Protein AF-A0A819H411-F1 (afdb_monomer)

pLDDT: mean 70.65, std 17.21, range [29.56, 93.75]

Sequence (201 aa):
HRKHLHHSSQILAEIDSKETPFVLKLNSCEGFGGSTAPKTEHGARRLARILMDTIKKNESHPVIEDVRNRLSEAHRTNKENICVKSIYVGSFNVAYTVKDSTPSTAESLQELEKNLKDKFEQFVAAKVHPLLCLPAFNISFFDKQGNRTFPDSYETHQAGPPGKTQVYISPAVWTRYGLKVLDKYSNGYSWLHPFQNPGNW

Secondary structure (DSSP, 8-state):
-------HHHHHTTS-TTT--EEEEES--TTSTTS---SSHHHHHHHHHHHHHHHHTT---HHHHHHHHHHHHHTTS-GGGEEEEEEETTTEEEEEEETT-----HHHHHHHHHHHHHH-TTEEEEEEPGGGS-----GGGEEEEEEEEPPSS-EEEEESSTT--EEEEEPSS-EEEEE--TTTSTT-GGGG-TTT-GGG-

Nearest PDB structures (foldseek):
  8yt8-assembly1_O  TM=5.305E-01  e=8.767E-02  Mus musculus
  8tcl-assembly1_B  TM=2.657E-01  e=1.178E-01  HIV whole-genome vector AA1305#18
  8tcm-assembly1_B  TM=2.643E-01  e=1.491E-01  HIV whole-genome vector AA1305#18

Mean predicted aligned error: 16.25 Å

Solvent-accessible surface area (backbone atoms only — not comparable to full-atom values): 12062 Å² total; per-residue (Å²): 134,90,76,82,80,82,63,72,65,61,60,49,67,67,55,65,44,73,77,58,43,36,36,42,35,21,72,50,64,66,82,40,51,88,46,86,43,61,92,40,73,68,46,44,48,53,49,29,49,52,53,35,52,33,49,76,68,71,52,89,48,58,47,59,51,46,51,30,49,42,49,13,61,34,69,74,48,60,47,89,37,46,44,75,74,44,43,47,79,96,45,40,32,41,32,28,29,42,69,79,61,68,76,71,49,76,68,54,50,55,52,34,52,52,34,41,46,77,63,31,89,43,55,72,47,78,44,71,45,65,83,80,57,65,84,82,71,59,73,86,45,45,29,78,87,52,40,44,76,49,63,86,51,72,47,81,43,69,46,63,49,93,96,59,57,41,85,42,73,46,71,53,64,43,70,50,79,20,67,56,61,81,89,74,56,100,77,64,78,69,78,75,46,82,76,80,41,83,85,76,102

Foldseek 3Di:
DDDDPPDPQVVLVVPQLVPFWKKWFFQALPPFLPDHGPPDLVSRQVVQVVVQVCLVVVHDDRRVQLVLVLLCQLLVHDSVQWRFNGFHDPTTMTIITGNDDRLADPVRVVSSLVSNVVSGVRTDDIDGPCVSVDPPDDPVQWDPVLKDWAAQDWDWAFADAPPDTDIDIDHGGDIDTHGPCPPVDPPDDQVSPCRPDNVND

Radius of gyration: 23.51 Å; Cα contacts (8 Å, |Δi|>4): 272; chains: 1; bounding box: 52×49×56 Å

Structure (mmCIF, N/CA/C/O backbone):
data_AF-A0A819H411-F1
#
_entry.id   AF-A0A819H411-F1
#
loop_
_atom_site.group_PDB
_atom_site.id
_atom_site.type_symbol
_atom_site.label_atom_id
_atom_site.label_alt_id
_atom_site.label_comp_id
_atom_site.label_asym_id
_atom_site.label_entity_id
_atom_site.label_seq_id
_atom_site.pdbx_PDB_ins_code
_atom_site.Cartn_x
_atom_site.Cartn_y
_atom_site.Cartn_z
_atom_site.occupancy
_atom_site.B_iso_or_equiv
_atom_site.auth_seq_id
_atom_site.auth_comp_id
_atom_site.auth_asym_id
_atom_site.auth_atom_id
_atom_site.pdbx_PDB_model_num
ATOM 1 N N . HIS A 1 1 ? 19.642 -31.506 -13.029 1.00 31.50 1 HIS A N 1
ATOM 2 C CA . HIS A 1 1 ? 20.591 -30.494 -12.519 1.00 31.50 1 HIS A CA 1
ATOM 3 C C . HIS A 1 1 ? 19.847 -29.262 -12.017 1.00 31.50 1 HIS A C 1
ATOM 5 O O . HIS A 1 1 ? 19.211 -28.578 -12.810 1.00 31.50 1 HIS A O 1
ATOM 11 N N . ARG A 1 2 ? 19.900 -29.013 -10.699 1.00 29.56 2 ARG A N 1
ATOM 12 C CA . ARG A 1 2 ? 19.428 -27.784 -10.037 1.00 29.56 2 ARG A CA 1
ATOM 13 C C . ARG A 1 2 ? 20.255 -26.602 -10.554 1.00 29.56 2 ARG A C 1
ATOM 15 O O . ARG A 1 2 ? 21.465 -26.595 -10.360 1.00 29.56 2 ARG A O 1
ATOM 22 N N . LYS A 1 3 ? 19.624 -25.630 -11.216 1.00 29.80 3 LYS A N 1
ATOM 23 C CA . LYS A 1 3 ? 20.266 -24.352 -11.546 1.00 29.80 3 LYS A CA 1
ATOM 24 C C . LYS A 1 3 ? 19.965 -23.361 -10.426 1.00 29.80 3 LYS A C 1
ATOM 26 O O . LYS A 1 3 ? 18.806 -23.044 -10.178 1.00 29.80 3 LYS A O 1
ATOM 31 N N . HIS A 1 4 ? 21.025 -22.940 -9.744 1.00 30.09 4 HIS A N 1
ATOM 32 C CA . HIS A 1 4 ? 21.030 -21.850 -8.777 1.00 30.09 4 HIS A CA 1
ATOM 33 C C . HIS A 1 4 ? 20.476 -20.571 -9.422 1.00 30.09 4 HIS A C 1
ATOM 35 O O . HIS A 1 4 ? 21.065 -20.037 -10.361 1.00 30.09 4 HIS A O 1
ATOM 41 N N . LEU A 1 5 ? 19.345 -20.084 -8.906 1.00 30.70 5 LEU A N 1
ATOM 42 C CA . LEU A 1 5 ? 18.909 -18.699 -9.070 1.00 30.70 5 LEU A CA 1
ATOM 43 C C . LEU A 1 5 ? 19.873 -17.828 -8.260 1.00 30.70 5 LEU A C 1
ATOM 45 O O . LEU A 1 5 ? 19.828 -17.829 -7.031 1.00 30.70 5 LEU A O 1
ATOM 49 N N . HIS A 1 6 ? 20.782 -17.127 -8.934 1.00 33.75 6 HIS A N 1
ATOM 50 C CA . HIS A 1 6 ? 21.600 -16.113 -8.278 1.00 33.75 6 HIS A CA 1
ATOM 51 C C . HIS A 1 6 ? 20.716 -14.919 -7.879 1.00 33.75 6 HIS A C 1
ATOM 53 O O . HIS A 1 6 ? 20.201 -14.194 -8.724 1.00 33.75 6 HIS A O 1
ATOM 59 N N . HIS A 1 7 ? 20.516 -14.805 -6.563 1.00 37.50 7 HIS A N 1
ATOM 60 C CA . HIS A 1 7 ? 20.283 -13.611 -5.745 1.00 37.50 7 HIS A CA 1
ATOM 61 C C . HIS A 1 7 ? 19.445 -12.456 -6.324 1.00 37.50 7 HIS A C 1
ATOM 63 O O . HIS A 1 7 ? 19.887 -11.316 -6.407 1.00 37.50 7 HIS A O 1
ATOM 69 N N . SER A 1 8 ? 18.152 -12.705 -6.536 1.00 33.47 8 SER A N 1
ATOM 70 C CA . SER A 1 8 ? 17.126 -11.642 -6.525 1.00 33.47 8 SER A CA 1
ATOM 71 C C . SER A 1 8 ? 16.956 -11.009 -5.132 1.00 33.47 8 SER A C 1
ATOM 73 O O . SER A 1 8 ? 16.413 -9.918 -5.004 1.00 33.47 8 SER A O 1
ATOM 75 N N . SER A 1 9 ? 17.425 -11.685 -4.077 1.00 34.91 9 SER A N 1
ATOM 76 C CA . SER A 1 9 ? 17.328 -11.215 -2.691 1.00 34.91 9 SER A CA 1
ATOM 77 C C . SER A 1 9 ? 18.317 -10.107 -2.325 1.00 34.91 9 SER A C 1
ATOM 79 O O . SER A 1 9 ? 18.047 -9.381 -1.377 1.00 34.91 9 SER A O 1
ATOM 81 N N . GLN A 1 10 ? 19.422 -9.939 -3.063 1.00 35.81 10 GLN A N 1
ATOM 82 C CA . GLN A 1 10 ? 20.364 -8.835 -2.824 1.00 35.81 10 GLN A CA 1
ATOM 83 C C . GLN A 1 10 ? 19.797 -7.493 -3.307 1.00 35.81 10 GLN A C 1
ATOM 85 O O . GLN A 1 10 ? 19.876 -6.512 -2.584 1.00 35.81 10 GLN A O 1
ATOM 90 N N . ILE A 1 11 ? 19.118 -7.471 -4.457 1.00 34.72 11 ILE A N 1
ATOM 91 C CA . ILE A 1 11 ? 18.486 -6.249 -4.991 1.00 34.72 11 ILE A CA 1
ATOM 92 C C . ILE A 1 11 ? 17.250 -5.862 -4.160 1.00 34.72 11 ILE A C 1
ATOM 94 O O . ILE A 1 11 ? 16.978 -4.688 -3.933 1.00 34.72 11 ILE A O 1
ATOM 98 N N . LEU A 1 12 ? 16.527 -6.852 -3.627 1.00 37.31 12 LEU A N 1
ATOM 99 C CA . LEU A 1 12 ? 15.433 -6.619 -2.680 1.00 37.31 12 LEU A CA 1
ATOM 100 C C . LEU A 1 12 ? 15.901 -6.016 -1.342 1.00 37.31 12 LEU A C 1
ATOM 102 O O . LEU A 1 12 ? 15.092 -5.404 -0.653 1.00 37.31 12 LEU A O 1
ATOM 106 N N . ALA A 1 13 ? 17.177 -6.181 -0.978 1.00 40.72 13 ALA A N 1
ATOM 107 C CA . ALA A 1 13 ? 17.773 -5.542 0.195 1.00 40.72 13 ALA A CA 1
ATOM 108 C C . ALA A 1 13 ? 18.218 -4.088 -0.071 1.00 40.72 13 ALA A C 1
ATOM 110 O O . ALA A 1 13 ? 18.470 -3.356 0.882 1.00 40.72 13 ALA A O 1
ATOM 111 N N . GLU A 1 14 ? 18.309 -3.668 -1.340 1.00 35.56 14 GLU A N 1
ATOM 112 C CA . GLU A 1 14 ? 18.728 -2.316 -1.747 1.00 35.56 14 GLU A CA 1
ATOM 113 C C . GLU A 1 14 ? 17.555 -1.351 -1.961 1.00 35.56 14 GLU A C 1
ATOM 115 O O . GLU A 1 14 ? 17.748 -0.135 -1.945 1.00 35.56 14 GLU A O 1
ATOM 120 N N . ILE A 1 15 ? 16.330 -1.858 -2.133 1.00 42.44 15 ILE A N 1
ATOM 121 C CA . ILE A 1 15 ? 15.145 -1.000 -2.106 1.00 42.44 15 ILE A CA 1
ATOM 122 C C . ILE A 1 15 ? 14.886 -0.647 -0.647 1.00 42.44 15 ILE A C 1
ATOM 124 O O . ILE A 1 15 ? 14.390 -1.475 0.116 1.00 42.44 15 ILE A O 1
ATOM 128 N N . ASP A 1 16 ? 15.216 0.583 -0.262 1.00 44.38 16 ASP A N 1
ATOM 129 C CA . ASP A 1 16 ? 14.916 1.081 1.074 1.00 44.38 16 ASP A CA 1
ATOM 130 C C . ASP A 1 16 ? 13.388 1.095 1.260 1.00 44.38 16 ASP A C 1
ATOM 132 O O . ASP A 1 16 ? 12.665 1.986 0.794 1.00 44.38 16 ASP A O 1
ATOM 136 N N . SER A 1 17 ? 12.862 0.061 1.924 1.00 50.81 17 SER A N 1
ATOM 137 C CA . SER A 1 17 ? 11.433 -0.097 2.225 1.00 50.81 17 SER A CA 1
ATOM 138 C C . SER A 1 17 ? 10.877 1.086 3.029 1.00 50.81 17 SER A C 1
ATOM 140 O O . SER A 1 17 ? 9.660 1.275 3.117 1.00 50.81 17 SER A O 1
ATOM 142 N N . LYS A 1 18 ? 11.767 1.923 3.580 1.00 49.62 18 LYS A N 1
ATOM 143 C CA . LYS A 1 18 ? 11.457 3.153 4.308 1.00 49.62 18 LYS A CA 1
ATOM 144 C C . LYS A 1 18 ? 10.727 4.198 3.467 1.00 49.62 18 LYS A C 1
ATOM 146 O O . LYS A 1 18 ? 9.972 4.983 4.0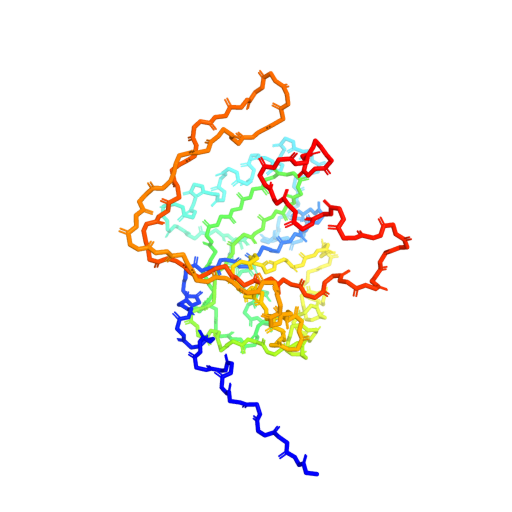52 1.00 49.62 18 LYS A O 1
ATOM 151 N N . GLU A 1 19 ? 10.894 4.200 2.143 1.00 53.62 19 GLU A N 1
ATOM 152 C CA . GLU A 1 19 ? 10.332 5.246 1.275 1.00 53.62 19 GLU A CA 1
ATOM 153 C C . GLU A 1 19 ? 9.146 4.808 0.414 1.00 53.62 19 GLU A C 1
ATOM 155 O O . GLU A 1 19 ? 8.408 5.665 -0.074 1.00 53.62 19 GLU A O 1
ATOM 160 N N . THR A 1 20 ? 8.896 3.505 0.254 1.00 61.47 20 THR A N 1
ATOM 161 C CA . THR A 1 20 ? 7.890 3.048 -0.715 1.00 61.47 20 THR A CA 1
ATOM 162 C C . THR A 1 20 ? 6.590 2.590 -0.035 1.00 61.47 20 THR A C 1
ATOM 164 O O . THR A 1 20 ? 6.592 1.574 0.661 1.00 61.47 20 THR A O 1
ATOM 167 N N . PRO A 1 21 ? 5.460 3.309 -0.200 1.00 73.06 21 PRO A N 1
ATOM 168 C CA . PRO A 1 21 ? 4.267 3.071 0.607 1.00 73.06 21 PRO A CA 1
ATOM 169 C C . PRO A 1 21 ? 3.397 1.913 0.094 1.00 73.06 21 PRO A C 1
ATOM 171 O O . PRO A 1 21 ? 3.119 1.789 -1.100 1.00 73.06 21 PRO A O 1
ATOM 174 N N . PHE A 1 22 ? 2.872 1.121 1.027 1.00 82.38 22 PHE A N 1
ATOM 175 C CA . PHE A 1 22 ? 1.660 0.333 0.823 1.00 82.38 22 PHE A CA 1
ATOM 176 C C . PHE A 1 22 ? 0.453 1.270 0.768 1.00 82.38 22 PHE A C 1
ATOM 178 O O . PHE A 1 22 ? 0.418 2.293 1.453 1.00 82.38 22 PHE A O 1
ATOM 185 N N . VAL A 1 23 ? -0.566 0.898 -0.002 1.00 85.44 23 VAL A N 1
ATOM 186 C CA . VAL A 1 23 ? -1.856 1.591 -0.041 1.00 85.44 23 VAL A CA 1
ATOM 187 C C . VAL A 1 23 ? -2.955 0.611 0.346 1.00 85.44 23 VAL A C 1
ATOM 189 O O . VAL A 1 23 ? -3.314 -0.274 -0.430 1.00 85.44 23 VAL A O 1
ATOM 192 N N . LEU A 1 24 ? -3.507 0.784 1.545 1.00 87.38 24 LEU A N 1
ATOM 193 C CA . LEU A 1 24 ? -4.712 0.090 1.986 1.00 87.38 24 LEU A CA 1
ATOM 194 C C . LEU A 1 24 ? -5.938 0.864 1.496 1.00 87.38 24 LEU A C 1
ATOM 196 O O . LEU A 1 24 ? -6.127 2.028 1.847 1.00 87.38 24 LEU A O 1
ATOM 200 N N . LYS A 1 25 ? -6.771 0.207 0.692 1.00 88.25 25 LYS A N 1
ATOM 201 C CA . LYS A 1 25 ? -8.043 0.721 0.189 1.00 88.25 25 LYS A CA 1
ATOM 202 C C . LYS A 1 25 ? -9.188 0.125 0.998 1.00 88.25 25 LYS A C 1
ATOM 204 O O . LYS A 1 25 ? -9.340 -1.097 1.033 1.00 88.25 25 LYS A O 1
ATOM 209 N N . LEU A 1 26 ? -10.014 0.993 1.574 1.00 85.38 26 LEU A N 1
ATOM 210 C CA . LEU A 1 26 ? -11.216 0.641 2.324 1.00 85.38 26 LEU A CA 1
ATOM 211 C C . LEU A 1 26 ? -12.469 1.246 1.672 1.00 85.38 26 LEU A C 1
ATOM 213 O O . 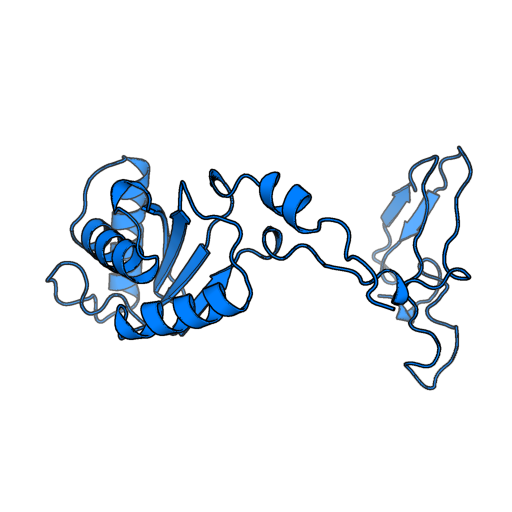LEU A 1 26 ? -12.404 2.312 1.051 1.00 85.38 26 LEU A O 1
ATOM 217 N N . ASN A 1 27 ? -13.613 0.579 1.823 1.00 84.00 27 ASN A N 1
ATOM 218 C CA . ASN A 1 27 ? -14.912 1.056 1.336 1.00 84.00 27 ASN A CA 1
ATOM 219 C C . ASN A 1 27 ? -15.346 2.336 2.058 1.00 84.00 27 ASN A C 1
ATOM 221 O O . ASN A 1 27 ? -15.817 3.282 1.429 1.00 84.00 27 ASN A O 1
ATOM 225 N N . SER A 1 28 ? -15.131 2.391 3.371 1.00 81.38 28 SER A N 1
ATOM 226 C CA . SER A 1 28 ? -15.457 3.535 4.214 1.00 81.38 28 SER A CA 1
ATOM 227 C C . SER A 1 28 ? -14.460 3.654 5.374 1.00 81.38 28 SER A C 1
ATOM 229 O O . SER A 1 28 ? -13.536 2.851 5.512 1.00 81.38 28 SER A O 1
ATOM 231 N N . CYS A 1 29 ? -14.642 4.680 6.205 1.00 77.06 29 CYS A N 1
ATOM 232 C CA . CYS A 1 29 ? -13.949 4.818 7.488 1.00 77.06 29 CYS A CA 1
ATOM 233 C C . CYS A 1 29 ? -14.824 4.380 8.676 1.00 77.06 29 CYS A C 1
ATOM 235 O O . CYS A 1 29 ? -14.608 4.825 9.804 1.00 77.06 29 CYS A O 1
ATOM 237 N N . GLU A 1 30 ? -15.831 3.539 8.433 1.00 78.31 30 GLU A N 1
ATOM 238 C CA . GLU A 1 30 ? -16.668 2.993 9.499 1.00 78.31 30 GLU A CA 1
ATOM 239 C C . GLU A 1 30 ? -15.885 2.085 10.442 1.00 78.31 30 GLU A C 1
ATOM 241 O O . GLU A 1 30 ? -15.005 1.334 10.028 1.00 78.31 30 GLU A O 1
ATOM 246 N N . GLY A 1 31 ? -16.192 2.205 11.737 1.00 73.56 31 GLY A N 1
ATOM 247 C CA . GLY A 1 31 ? -15.562 1.415 12.790 1.00 73.56 31 GLY A CA 1
ATOM 248 C C . GLY A 1 31 ? -14.216 1.943 13.291 1.00 73.56 31 GLY A C 1
ATOM 249 O O . GLY A 1 31 ? -13.628 1.287 14.147 1.00 73.56 31 GLY A O 1
ATOM 250 N N . PHE A 1 32 ? -13.728 3.099 12.817 1.00 76.44 32 PHE A N 1
ATOM 251 C CA . PHE A 1 32 ? -12.473 3.682 13.306 1.00 76.44 32 PHE A CA 1
ATOM 252 C C . PHE A 1 32 ? -12.645 4.682 14.454 1.00 76.44 32 PHE A C 1
ATOM 254 O O . PHE A 1 32 ? -13.501 5.572 14.420 1.00 76.44 32 PHE A O 1
ATOM 261 N N . GLY A 1 33 ? -11.750 4.592 15.444 1.00 64.75 33 GLY A N 1
ATOM 262 C CA . GLY A 1 33 ? -11.585 5.617 16.484 1.00 64.75 33 GLY A CA 1
ATOM 263 C C . GLY A 1 33 ? -12.802 5.809 17.401 1.00 64.75 33 GLY A C 1
ATOM 264 O O . GLY A 1 33 ? -12.960 6.885 17.971 1.00 64.75 33 GLY A O 1
ATOM 265 N N . GLY A 1 34 ? -13.679 4.803 17.507 1.00 63.81 34 GLY A N 1
ATOM 266 C CA . GLY A 1 34 ? -14.862 4.810 18.381 1.00 63.81 34 GLY A CA 1
ATOM 267 C C . GLY A 1 34 ? -15.986 5.770 17.968 1.00 63.81 34 GLY A C 1
ATOM 268 O O . GLY A 1 34 ? -16.940 5.947 18.720 1.00 63.81 34 GLY A O 1
ATOM 269 N N . SER A 1 35 ? -15.894 6.399 16.793 1.00 57.88 35 SER A N 1
ATOM 270 C CA . SER A 1 35 ? -16.869 7.393 16.327 1.00 57.88 35 SER A CA 1
ATOM 271 C C . SER A 1 35 ? -17.827 6.819 15.283 1.00 57.88 35 SER A C 1
ATOM 273 O O . SER A 1 35 ? -17.452 5.959 14.483 1.00 57.88 35 SER A O 1
ATOM 275 N N . THR A 1 36 ? -19.069 7.317 15.248 1.00 59.62 36 THR A N 1
ATOM 276 C CA . THR A 1 36 ? -19.970 7.067 14.116 1.00 59.62 36 THR A CA 1
ATOM 277 C C . THR A 1 36 ? -19.360 7.707 12.880 1.00 59.62 36 THR A C 1
ATOM 279 O O . THR A 1 36 ? -19.261 8.934 12.794 1.00 59.62 36 THR A O 1
ATOM 282 N N . ALA A 1 37 ? -18.931 6.878 11.941 1.00 62.75 37 ALA A N 1
ATOM 283 C CA . ALA A 1 37 ? -18.286 7.345 10.730 1.00 62.75 37 ALA A CA 1
ATOM 284 C C . ALA A 1 37 ? -19.168 8.328 9.951 1.00 62.75 37 ALA A C 1
ATOM 286 O O . ALA A 1 37 ? -20.404 8.262 10.010 1.00 62.75 37 ALA A O 1
ATOM 287 N N . PRO A 1 38 ? -18.549 9.237 9.185 1.00 64.38 38 PRO A N 1
ATOM 288 C CA . PRO A 1 38 ? -19.289 10.120 8.309 1.00 64.38 38 PRO A CA 1
ATOM 289 C C . PRO A 1 38 ? -20.085 9.309 7.278 1.00 64.38 38 PRO A C 1
ATOM 291 O O . PRO A 1 38 ? -19.518 8.712 6.369 1.00 64.38 38 PRO A O 1
ATOM 294 N N . LYS A 1 39 ? -21.417 9.359 7.389 1.00 67.44 39 LYS A N 1
ATOM 295 C CA . LYS A 1 39 ? -22.368 8.706 6.468 1.00 67.44 39 LYS A CA 1
ATOM 296 C C . LYS A 1 39 ? -22.452 9.374 5.088 1.00 67.44 39 LYS A C 1
ATOM 298 O O . LYS A 1 39 ? -23.203 8.927 4.229 1.00 67.44 39 LYS A O 1
ATOM 303 N N . THR A 1 40 ? -21.737 10.481 4.884 1.00 74.75 40 THR A N 1
ATOM 304 C CA . THR A 1 40 ? -21.757 11.263 3.644 1.00 74.75 40 THR A CA 1
ATOM 305 C C . THR A 1 40 ? -20.353 11.434 3.087 1.00 74.75 40 THR A C 1
ATOM 307 O O . THR A 1 40 ? -19.378 11.580 3.830 1.00 74.75 40 THR A O 1
ATOM 310 N N . GLU A 1 41 ? -20.249 11.499 1.760 1.00 74.94 41 GLU A N 1
ATOM 311 C CA . GLU A 1 41 ? -18.977 11.718 1.070 1.00 74.94 41 GLU A CA 1
ATOM 312 C C . GLU A 1 41 ? -18.301 13.027 1.514 1.00 74.94 41 GLU A C 1
ATOM 314 O O . GLU A 1 41 ? -17.090 13.076 1.735 1.00 74.94 41 GLU A O 1
ATOM 319 N N . HIS A 1 42 ? -19.088 14.086 1.729 1.00 78.31 42 HIS A N 1
ATOM 320 C CA . HIS A 1 42 ? -18.584 15.358 2.247 1.00 78.31 42 HIS A CA 1
ATOM 321 C C . HIS A 1 42 ? -17.979 15.207 3.653 1.00 78.31 42 HIS A C 1
ATOM 323 O O . HIS A 1 42 ? -16.916 15.764 3.940 1.00 78.31 42 HIS A O 1
ATOM 329 N N . GLY A 1 43 ? -18.622 14.429 4.530 1.00 79.81 43 GLY A N 1
ATOM 330 C CA . GLY A 1 43 ? -18.088 14.113 5.853 1.00 79.81 43 GLY A CA 1
ATOM 331 C C . GLY A 1 43 ? -16.773 13.334 5.773 1.00 79.81 43 GLY A C 1
ATOM 332 O O . GLY A 1 43 ? -15.821 13.678 6.471 1.00 79.81 43 GLY A O 1
ATOM 333 N N . ALA A 1 44 ? -16.682 12.354 4.870 1.00 79.88 44 ALA A N 1
ATOM 334 C CA . ALA A 1 44 ? -15.466 11.572 4.653 1.00 79.88 44 ALA A CA 1
ATOM 335 C C . ALA A 1 44 ? -14.307 12.437 4.130 1.00 79.88 44 ALA A C 1
ATOM 337 O O . ALA A 1 44 ? -13.187 12.337 4.628 1.00 79.88 44 ALA A O 1
ATOM 338 N N . ARG A 1 45 ? -14.572 13.351 3.183 1.00 82.06 45 ARG A N 1
ATOM 339 C CA . ARG A 1 45 ? -13.582 14.327 2.684 1.00 82.06 45 ARG A CA 1
ATOM 340 C C . ARG A 1 45 ? -13.097 15.267 3.783 1.00 82.06 45 ARG A C 1
ATOM 342 O O . ARG A 1 45 ? -11.900 15.538 3.866 1.00 82.06 45 ARG A O 1
ATOM 349 N N . ARG A 1 46 ? -14.006 15.754 4.634 1.00 85.81 46 ARG A N 1
ATOM 350 C CA . ARG A 1 46 ? -13.649 16.603 5.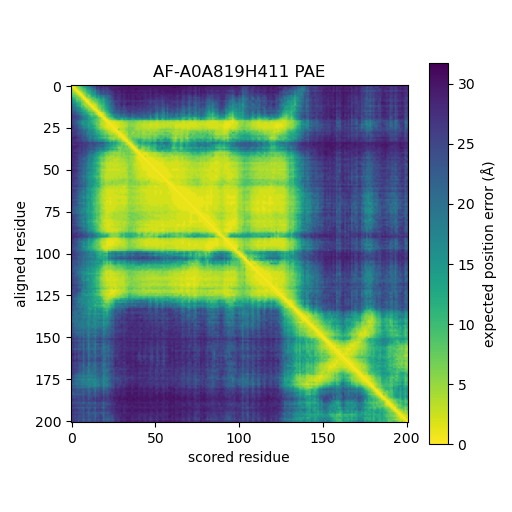777 1.00 85.81 46 ARG A CA 1
ATOM 351 C C . ARG A 1 46 ? -12.767 15.849 6.770 1.00 85.81 46 ARG A C 1
ATOM 353 O O . ARG A 1 46 ? -11.741 16.388 7.169 1.00 85.81 46 ARG A O 1
ATOM 360 N N . LEU A 1 47 ? -13.138 14.619 7.125 1.00 86.94 47 LEU A N 1
ATOM 361 C CA . LEU A 1 47 ? -12.348 13.781 8.023 1.00 86.94 47 LEU A CA 1
ATOM 362 C C . LEU A 1 47 ? -10.959 13.510 7.441 1.00 86.94 47 LEU A C 1
ATOM 364 O O . LEU A 1 47 ? -9.971 13.781 8.107 1.00 86.94 47 LEU A O 1
ATOM 368 N N . ALA A 1 48 ? -10.858 13.061 6.189 1.00 86.81 48 ALA A N 1
ATOM 369 C CA . ALA A 1 48 ? -9.565 12.803 5.559 1.00 86.81 48 ALA A CA 1
ATOM 370 C C . ALA A 1 48 ? -8.659 14.043 5.537 1.00 86.81 48 ALA A C 1
ATOM 372 O O . ALA A 1 48 ? -7.461 13.918 5.765 1.00 86.81 48 ALA A O 1
ATOM 373 N N . ARG A 1 49 ? -9.224 15.242 5.325 1.00 86.81 49 ARG A N 1
ATOM 374 C CA . ARG A 1 49 ? -8.467 16.498 5.415 1.00 86.81 49 ARG A CA 1
ATOM 375 C C . ARG A 1 49 ? -7.917 16.727 6.823 1.00 86.81 49 ARG A C 1
ATOM 377 O O . ARG A 1 49 ? -6.729 16.983 6.950 1.00 86.81 49 ARG A O 1
ATOM 384 N N . ILE A 1 50 ? -8.754 16.567 7.854 1.00 89.69 50 ILE A N 1
ATOM 385 C CA . ILE A 1 50 ? -8.333 16.679 9.261 1.00 89.69 50 ILE A CA 1
ATOM 386 C C . ILE A 1 50 ? -7.199 15.693 9.549 1.00 89.69 50 ILE A C 1
ATOM 388 O O . ILE A 1 50 ? -6.155 16.101 10.037 1.00 89.69 50 ILE A O 1
ATOM 392 N N . LEU A 1 51 ? -7.370 14.420 9.184 1.00 89.50 51 LEU A N 1
ATOM 393 C CA . LEU A 1 51 ? -6.357 13.390 9.410 1.00 89.50 51 LEU A CA 1
ATOM 394 C C . LEU A 1 51 ? -5.052 13.702 8.673 1.00 89.50 51 LEU A C 1
ATOM 396 O O . LEU A 1 51 ? -3.977 13.511 9.227 1.00 89.50 51 LEU A O 1
ATOM 400 N N . MET A 1 52 ? -5.131 14.197 7.437 1.00 88.69 52 MET A N 1
ATOM 401 C CA . MET A 1 52 ? -3.953 14.570 6.657 1.00 88.69 52 MET A CA 1
ATOM 402 C C . MET A 1 52 ? -3.208 15.755 7.285 1.00 88.69 52 MET A C 1
ATOM 404 O O . MET A 1 52 ? -1.981 15.724 7.372 1.00 88.69 52 MET A O 1
ATOM 408 N N . ASP A 1 53 ? -3.934 16.754 7.790 1.00 87.69 53 ASP A N 1
ATOM 409 C CA . ASP A 1 53 ? -3.344 17.878 8.518 1.00 87.69 53 ASP A CA 1
ATOM 410 C C . ASP A 1 53 ? -2.706 17.421 9.841 1.00 87.69 53 ASP A C 1
ATOM 412 O O . ASP A 1 53 ? -1.587 17.830 10.147 1.00 87.69 53 ASP A O 1
ATOM 416 N N . THR A 1 54 ? -3.357 16.520 10.587 1.00 90.25 54 THR A N 1
ATOM 417 C CA . THR A 1 54 ? -2.792 15.899 11.796 1.00 90.25 54 THR A CA 1
ATOM 418 C C . THR A 1 54 ? -1.499 15.139 11.479 1.00 90.25 54 THR A C 1
ATOM 420 O O . THR A 1 54 ? -0.502 15.320 12.174 1.00 90.25 54 THR A O 1
ATOM 423 N N . ILE A 1 55 ? -1.473 14.338 10.404 1.00 88.44 55 ILE A N 1
ATOM 424 C CA . ILE A 1 55 ? -0.269 13.607 9.969 1.00 88.44 55 ILE A CA 1
ATOM 425 C C . ILE A 1 55 ? 0.869 14.586 9.660 1.00 88.44 55 ILE A C 1
ATOM 427 O O . ILE A 1 55 ? 1.989 14.389 10.123 1.00 88.44 55 ILE A O 1
ATOM 431 N N . LYS A 1 56 ? 0.592 15.669 8.920 1.00 86.25 56 LYS A N 1
ATOM 432 C CA . LYS A 1 56 ? 1.594 16.699 8.592 1.00 86.25 56 LYS A CA 1
ATOM 433 C C . LYS A 1 56 ? 2.156 17.401 9.824 1.00 86.25 56 LYS A C 1
ATOM 435 O O . LYS A 1 56 ? 3.334 17.743 9.838 1.00 86.25 56 LYS A O 1
ATOM 440 N N . LYS A 1 57 ? 1.317 17.624 10.835 1.00 90.56 57 LYS A N 1
ATOM 441 C CA . LYS A 1 57 ? 1.712 18.219 12.117 1.00 90.56 57 LYS A CA 1
ATOM 442 C C . LYS A 1 57 ? 2.357 17.217 13.077 1.00 90.56 57 LYS A C 1
ATOM 444 O O . LYS A 1 57 ? 2.813 17.623 14.139 1.00 90.56 57 LYS A O 1
ATOM 449 N N . ASN A 1 58 ? 2.418 15.936 12.703 1.00 86.94 58 ASN A N 1
ATOM 450 C CA . ASN A 1 58 ? 2.892 14.845 13.551 1.00 86.94 58 ASN A CA 1
ATOM 451 C C . ASN A 1 58 ? 2.135 14.764 14.895 1.00 86.94 58 ASN A C 1
ATOM 453 O O . ASN A 1 58 ? 2.713 14.469 15.940 1.00 86.94 58 ASN A O 1
ATOM 457 N N . GLU A 1 59 ? 0.836 15.059 14.859 1.00 91.50 59 GLU A N 1
ATOM 458 C CA . GLU A 1 59 ? -0.067 15.001 16.009 1.00 91.50 59 GLU A CA 1
ATOM 459 C C . GLU A 1 59 ? -0.744 13.621 16.103 1.00 91.50 59 GLU A C 1
ATOM 461 O O . GLU A 1 59 ? -0.777 12.845 15.144 1.00 91.50 59 GLU A O 1
ATOM 466 N N . SER A 1 60 ? -1.310 13.298 17.267 1.00 88.00 60 SER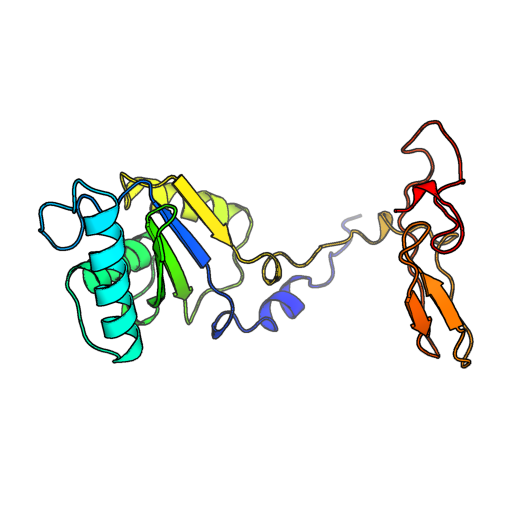 A N 1
ATOM 467 C CA . SER A 1 60 ? -2.088 12.072 17.452 1.00 88.00 60 SER A CA 1
ATOM 468 C C . SER A 1 60 ? -3.559 12.289 17.091 1.00 88.00 60 SER A C 1
ATOM 470 O O . SER A 1 60 ? -4.145 13.340 17.344 1.00 88.00 60 SER A O 1
ATOM 472 N N . HIS A 1 61 ? -4.187 11.267 16.509 1.00 91.06 61 HIS A N 1
ATOM 473 C CA . HIS A 1 61 ? -5.633 11.240 16.290 1.00 91.06 61 HIS A CA 1
ATOM 474 C C . HIS A 1 61 ? -6.160 9.814 16.498 1.00 91.06 61 HIS A C 1
ATOM 476 O O . HIS A 1 61 ? -5.542 8.881 15.978 1.00 91.06 61 HIS A O 1
ATOM 482 N N . PRO A 1 62 ? -7.309 9.609 17.175 1.00 90.00 62 PRO A N 1
ATOM 483 C CA . PRO A 1 62 ? -7.828 8.273 17.492 1.00 90.00 62 PRO A CA 1
ATOM 484 C C . PRO A 1 62 ? -7.953 7.346 16.279 1.00 90.00 62 PRO A C 1
ATOM 486 O O . PRO A 1 62 ? -7.545 6.194 16.332 1.00 90.00 62 PRO A O 1
ATOM 489 N N . VAL A 1 63 ? -8.450 7.868 15.152 1.00 90.00 63 VAL A N 1
ATOM 490 C CA . VAL A 1 63 ? -8.529 7.118 13.884 1.00 90.00 63 VAL A CA 1
ATOM 491 C C . VAL A 1 63 ? -7.147 6.699 13.368 1.00 90.00 63 VAL A C 1
ATOM 493 O O . VAL A 1 63 ? -6.997 5.576 12.904 1.00 90.00 63 VAL A O 1
ATOM 496 N N . ILE A 1 64 ? -6.132 7.567 13.454 1.00 91.00 64 ILE A N 1
ATOM 497 C CA . ILE A 1 64 ? -4.771 7.230 13.002 1.00 91.00 64 ILE A CA 1
ATOM 498 C C . ILE A 1 64 ? -4.189 6.143 13.902 1.00 91.00 64 ILE A C 1
ATOM 500 O O . ILE A 1 64 ? -3.612 5.184 13.401 1.00 91.00 64 ILE A O 1
ATOM 504 N N . GLU A 1 65 ? -4.368 6.264 15.216 1.00 92.62 65 GLU A N 1
ATOM 505 C CA . GLU A 1 65 ? -3.867 5.280 16.176 1.00 92.62 65 GLU A CA 1
ATOM 506 C C . GLU A 1 65 ? -4.551 3.918 16.023 1.00 92.62 65 GLU A C 1
ATOM 508 O O . GLU A 1 65 ? -3.869 2.897 16.025 1.00 92.62 65 GLU A O 1
ATOM 513 N N . ASP A 1 66 ? -5.865 3.886 15.798 1.00 92.38 66 ASP A N 1
ATOM 514 C CA . ASP A 1 66 ? -6.599 2.647 15.521 1.00 92.38 66 ASP A CA 1
ATOM 515 C C . ASP A 1 66 ? -6.127 1.990 14.211 1.00 92.38 66 ASP A C 1
ATOM 517 O O . ASP A 1 66 ? -5.817 0.800 14.173 1.00 92.38 66 ASP A O 1
ATOM 521 N N . VAL A 1 67 ? -5.954 2.781 13.146 1.00 92.06 67 VAL A N 1
ATOM 522 C CA . VAL A 1 67 ? -5.370 2.294 11.886 1.00 92.06 67 VAL A CA 1
ATOM 523 C C . VAL A 1 67 ? -3.971 1.716 12.115 1.00 92.06 67 VAL A C 1
ATOM 525 O O . VAL A 1 67 ? -3.673 0.634 11.610 1.00 92.06 67 VAL A O 1
ATOM 528 N N . ARG A 1 68 ? -3.117 2.388 12.894 1.00 93.44 68 ARG A N 1
ATOM 529 C CA . ARG A 1 68 ? -1.764 1.905 13.208 1.00 93.44 68 ARG A CA 1
ATOM 530 C C . ARG A 1 68 ? -1.784 0.600 14.000 1.00 93.44 68 ARG A C 1
ATOM 532 O O . ARG A 1 68 ? -1.018 -0.290 13.647 1.00 93.44 68 ARG A O 1
ATOM 539 N N . ASN A 1 69 ? -2.664 0.464 14.995 1.00 93.75 69 ASN A N 1
ATOM 540 C CA . ASN A 1 69 ? -2.835 -0.770 15.773 1.00 93.75 69 ASN A CA 1
ATOM 541 C C . ASN A 1 69 ? -3.227 -1.951 14.872 1.00 93.75 69 ASN A C 1
ATOM 543 O O . ASN A 1 69 ? -2.599 -3.007 14.881 1.00 93.75 69 ASN A O 1
ATOM 547 N N . ARG A 1 70 ? -4.245 -1.765 14.029 1.00 93.50 70 ARG A N 1
ATOM 548 C CA . ARG A 1 70 ? -4.721 -2.827 13.132 1.00 93.50 70 ARG A CA 1
ATOM 549 C C . ARG A 1 70 ? -3.678 -3.211 12.089 1.00 93.50 70 ARG A C 1
ATOM 551 O O . ARG A 1 70 ? -3.501 -4.391 11.797 1.00 93.50 70 ARG A O 1
ATOM 558 N N . LEU A 1 71 ? -2.965 -2.225 11.539 1.00 91.75 71 LEU A N 1
ATOM 559 C CA . LEU A 1 71 ? -1.854 -2.472 10.621 1.00 91.75 71 LEU A CA 1
ATOM 560 C C . LEU A 1 71 ? -0.709 -3.215 11.314 1.00 91.75 71 LEU A C 1
ATOM 562 O O . LEU A 1 71 ? -0.162 -4.141 10.725 1.00 91.75 71 LEU A O 1
ATOM 566 N N . SER A 1 72 ? -0.360 -2.862 12.553 1.00 91.06 72 SER A N 1
ATOM 567 C CA . SER A 1 72 ? 0.713 -3.539 13.283 1.00 91.06 72 SER A CA 1
ATOM 568 C C . SER A 1 72 ? 0.368 -4.998 13.573 1.00 91.06 72 SER A C 1
ATOM 570 O O . SER A 1 72 ? 1.210 -5.872 13.388 1.00 91.06 72 SER A O 1
ATOM 572 N N . GLU A 1 73 ? -0.891 -5.286 13.908 1.00 91.00 73 GLU A N 1
ATOM 573 C CA . GLU A 1 73 ? -1.383 -6.659 14.047 1.00 91.00 73 GLU A CA 1
ATOM 574 C C . GLU A 1 73 ? -1.359 -7.426 12.718 1.00 91.00 73 GLU A C 1
ATOM 576 O O . GLU A 1 73 ? -0.902 -8.568 12.678 1.00 91.00 73 GLU A O 1
ATOM 581 N N . ALA A 1 74 ? -1.807 -6.807 11.619 1.00 89.31 74 ALA A N 1
ATOM 582 C CA . ALA A 1 74 ? -1.833 -7.453 10.306 1.00 89.31 74 ALA A CA 1
ATOM 583 C C . ALA A 1 74 ? -0.426 -7.785 9.778 1.00 89.31 74 ALA A C 1
ATOM 585 O O . ALA A 1 74 ? -0.219 -8.851 9.193 1.00 89.31 74 ALA A O 1
ATOM 586 N N . HIS A 1 75 ? 0.536 -6.892 10.028 1.00 84.94 75 HIS A N 1
ATOM 587 C CA . HIS A 1 75 ? 1.952 -7.052 9.683 1.00 84.94 75 HIS A CA 1
ATOM 588 C C . HIS A 1 75 ? 2.759 -7.823 10.740 1.00 84.94 75 HIS A C 1
ATOM 590 O O . HIS A 1 75 ? 3.942 -8.068 10.522 1.00 84.94 75 HIS A O 1
ATOM 596 N N . ARG A 1 76 ? 2.147 -8.205 11.873 1.00 86.75 76 ARG A N 1
ATOM 597 C CA . ARG A 1 76 ? 2.812 -8.860 13.020 1.00 86.75 76 ARG A CA 1
ATOM 598 C C . ARG A 1 76 ? 4.078 -8.120 13.475 1.00 86.75 76 ARG A C 1
ATOM 600 O O . ARG A 1 76 ? 5.115 -8.724 13.730 1.00 86.75 76 ARG A O 1
ATOM 607 N N . THR A 1 77 ? 3.985 -6.798 13.562 1.00 86.25 77 THR A N 1
ATOM 608 C CA . THR A 1 77 ? 5.081 -5.900 13.951 1.00 86.25 77 THR A CA 1
ATOM 609 C C . THR A 1 77 ? 4.647 -4.989 15.095 1.00 86.25 77 THR A C 1
ATOM 611 O O . THR A 1 77 ? 3.465 -4.882 15.410 1.00 86.25 77 THR A O 1
ATOM 614 N N . ASN A 1 78 ? 5.603 -4.280 15.691 1.00 88.38 78 ASN A N 1
ATOM 615 C CA . ASN A 1 78 ? 5.327 -3.203 16.634 1.00 88.38 78 ASN A CA 1
ATOM 616 C C . ASN A 1 78 ? 4.667 -2.003 15.936 1.00 88.38 78 ASN A C 1
ATOM 618 O O . ASN A 1 78 ? 4.960 -1.695 14.776 1.00 88.38 78 ASN A O 1
ATOM 622 N N . LYS A 1 79 ? 3.801 -1.286 16.652 1.00 89.81 79 LYS A N 1
ATOM 623 C CA . LYS A 1 79 ? 3.058 -0.122 16.140 1.00 89.81 79 LYS A CA 1
ATOM 624 C C . LYS A 1 79 ? 3.962 1.038 15.730 1.00 89.81 79 LYS A C 1
ATOM 626 O O . LYS A 1 79 ? 3.664 1.799 14.807 1.00 89.81 79 LYS A O 1
ATOM 631 N N . GLU A 1 80 ? 5.090 1.165 16.406 1.00 89.94 80 GLU A N 1
ATOM 632 C CA . GLU A 1 80 ? 6.136 2.163 16.193 1.00 89.94 80 GLU A CA 1
ATOM 633 C C . GLU A 1 80 ? 6.791 1.999 14.815 1.00 89.94 80 GLU A C 1
ATOM 635 O O . GLU A 1 80 ? 7.296 2.971 14.245 1.00 89.94 80 GLU A O 1
ATOM 640 N N . ASN A 1 81 ? 6.698 0.795 14.242 1.00 87.12 81 ASN A N 1
ATOM 641 C CA . ASN A 1 81 ? 7.209 0.486 12.913 1.00 87.12 81 ASN A CA 1
ATOM 642 C C . ASN A 1 81 ? 6.233 0.880 11.799 1.00 87.12 81 ASN A C 1
ATOM 644 O O . ASN A 1 81 ? 6.666 0.999 10.655 1.00 87.12 81 ASN A O 1
ATOM 648 N N . ILE A 1 82 ? 4.954 1.122 12.113 1.00 88.94 82 ILE A N 1
ATOM 649 C CA . ILE A 1 82 ? 3.946 1.587 11.154 1.00 88.94 82 ILE A CA 1
ATOM 650 C C . ILE A 1 82 ? 3.963 3.114 11.079 1.00 88.94 82 ILE A C 1
ATOM 652 O O . ILE A 1 82 ? 3.616 3.808 12.040 1.00 88.94 82 ILE A O 1
ATOM 656 N N . CYS A 1 83 ? 4.299 3.639 9.901 1.00 89.25 83 CYS A N 1
ATOM 657 C CA . CYS A 1 83 ? 4.272 5.068 9.607 1.00 89.25 83 CYS A CA 1
ATOM 658 C C . CYS A 1 83 ? 3.181 5.374 8.574 1.00 89.25 83 CYS A C 1
ATOM 660 O O . CYS A 1 83 ? 3.343 5.089 7.388 1.00 89.25 83 CYS A O 1
ATOM 662 N N . VAL A 1 84 ? 2.071 5.972 9.015 1.00 89.69 84 VAL A N 1
ATOM 663 C CA . VAL A 1 84 ? 1.019 6.461 8.111 1.00 89.69 84 VAL A CA 1
ATOM 664 C C . VAL A 1 84 ? 1.503 7.751 7.450 1.00 89.69 84 VAL A C 1
ATOM 666 O O . VAL A 1 84 ? 1.827 8.719 8.131 1.00 89.69 84 VAL A O 1
ATOM 669 N N . LYS A 1 85 ? 1.567 7.755 6.118 1.00 87.75 85 LYS A N 1
ATOM 670 C CA . LYS A 1 85 ? 2.073 8.873 5.310 1.00 87.75 85 LYS A CA 1
ATOM 671 C C . LYS A 1 85 ? 0.961 9.803 4.850 1.00 87.75 85 LYS A C 1
ATOM 673 O O . LYS A 1 85 ? 1.148 11.015 4.822 1.00 87.75 85 LYS A O 1
ATOM 678 N N . SER A 1 86 ? -0.187 9.252 4.461 1.00 85.88 86 SER A N 1
ATOM 679 C CA . SER A 1 86 ? -1.326 10.052 4.012 1.00 85.88 86 SER A CA 1
ATOM 680 C C . SER A 1 86 ? -2.641 9.281 4.071 1.00 85.88 86 SER A C 1
ATOM 682 O O . SER A 1 86 ? -2.669 8.049 4.030 1.00 85.88 86 SER A O 1
ATOM 684 N N . ILE A 1 87 ? -3.737 10.039 4.155 1.00 86.62 87 ILE A N 1
ATOM 685 C CA . ILE A 1 87 ? -5.111 9.546 4.053 1.00 86.62 87 ILE A CA 1
ATOM 686 C C . ILE A 1 87 ? -5.867 10.431 3.056 1.00 86.62 87 ILE A C 1
ATOM 688 O O . ILE A 1 87 ? -5.788 11.657 3.137 1.00 86.62 87 ILE A O 1
ATOM 692 N N . TYR A 1 88 ? -6.574 9.828 2.096 1.00 83.31 88 TYR A N 1
ATOM 693 C CA . TYR A 1 88 ? -7.278 10.556 1.028 1.00 83.31 88 TYR A CA 1
ATOM 694 C C . TYR A 1 88 ? -8.539 9.829 0.533 1.00 83.31 88 TYR A C 1
ATOM 696 O O . TYR A 1 88 ? -8.731 8.641 0.799 1.00 83.31 88 TYR A O 1
ATOM 704 N N . VAL A 1 89 ? -9.410 10.564 -0.179 1.00 75.81 89 VAL A N 1
ATOM 705 C CA . VAL A 1 89 ? -10.785 10.151 -0.537 1.00 75.81 89 VAL A CA 1
ATOM 706 C C . VAL A 1 89 ? -10.966 9.936 -2.048 1.00 75.81 89 VAL A C 1
ATOM 708 O O . VAL A 1 89 ? -10.328 10.593 -2.862 1.00 75.81 89 VAL A O 1
ATOM 711 N N . GLY A 1 90 ? -11.847 8.992 -2.385 1.00 61.25 90 GLY A N 1
ATOM 712 C CA . GLY A 1 90 ? -12.166 8.379 -3.692 1.00 61.25 90 GLY A CA 1
ATOM 713 C C . GLY A 1 90 ? -12.635 6.929 -3.446 1.00 61.25 90 GLY A C 1
ATOM 714 O O . GLY A 1 90 ? -13.574 6.419 -4.041 1.00 61.25 90 GLY A O 1
ATOM 715 N N . SER A 1 91 ? -12.000 6.361 -2.425 1.00 65.12 91 SER A N 1
ATOM 716 C CA . SER A 1 91 ? -12.352 5.334 -1.435 1.00 65.12 91 SER A CA 1
ATOM 717 C C . SER A 1 91 ? -11.596 5.762 -0.156 1.00 65.12 91 SER A C 1
ATOM 719 O O . SER A 1 91 ? -10.772 6.676 -0.254 1.00 65.12 91 SER A O 1
ATOM 721 N N . PHE A 1 92 ? -11.821 5.209 1.038 1.00 82.38 92 PHE A N 1
ATOM 722 C CA . PHE A 1 92 ? -10.979 5.607 2.181 1.00 82.38 92 PHE A CA 1
ATOM 723 C C . PHE A 1 92 ? -9.610 4.928 2.046 1.00 82.38 92 PHE A C 1
ATOM 725 O O . PHE A 1 92 ? -9.490 3.720 2.234 1.00 82.38 92 PHE A O 1
ATOM 732 N N . ASN A 1 93 ? -8.593 5.683 1.621 1.00 84.19 93 ASN A N 1
ATOM 733 C CA . ASN A 1 93 ? -7.265 5.144 1.329 1.00 84.19 93 ASN A CA 1
ATOM 734 C C . ASN A 1 93 ? -6.263 5.566 2.397 1.00 84.19 93 ASN A C 1
ATOM 736 O O . ASN A 1 93 ? -6.199 6.743 2.747 1.00 84.19 93 ASN A O 1
ATOM 740 N N . VAL A 1 94 ? -5.444 4.618 2.848 1.00 88.12 94 VAL A N 1
ATOM 741 C CA . VAL A 1 94 ? -4.359 4.833 3.808 1.00 88.12 94 VAL A CA 1
ATOM 742 C C . VAL A 1 94 ? -3.041 4.441 3.147 1.00 88.12 94 VAL A C 1
ATOM 744 O O . VAL A 1 94 ? -2.828 3.266 2.844 1.00 88.12 94 VAL A O 1
ATOM 747 N N . ALA A 1 95 ? -2.153 5.412 2.929 1.00 87.81 95 ALA A N 1
ATOM 748 C CA . ALA A 1 95 ? -0.788 5.158 2.477 1.00 87.81 95 ALA A CA 1
ATOM 749 C C . ALA A 1 95 ? 0.150 5.057 3.685 1.00 87.81 95 ALA A C 1
ATOM 751 O O . ALA A 1 95 ? 0.154 5.953 4.533 1.00 87.81 95 ALA A O 1
ATOM 752 N N . TYR A 1 96 ? 0.944 3.992 3.778 1.00 87.75 96 TYR A N 1
ATOM 753 C CA . TYR A 1 96 ? 1.798 3.741 4.942 1.00 87.75 96 TYR A CA 1
ATOM 754 C C . TYR A 1 96 ? 3.074 2.968 4.593 1.00 87.75 96 TYR A C 1
ATOM 756 O O . TYR A 1 96 ? 3.126 2.257 3.592 1.00 87.75 96 TYR A O 1
ATOM 764 N N . THR A 1 97 ? 4.102 3.100 5.431 1.00 86.00 97 THR A N 1
ATOM 765 C CA . THR A 1 97 ? 5.347 2.320 5.354 1.00 86.00 97 THR A CA 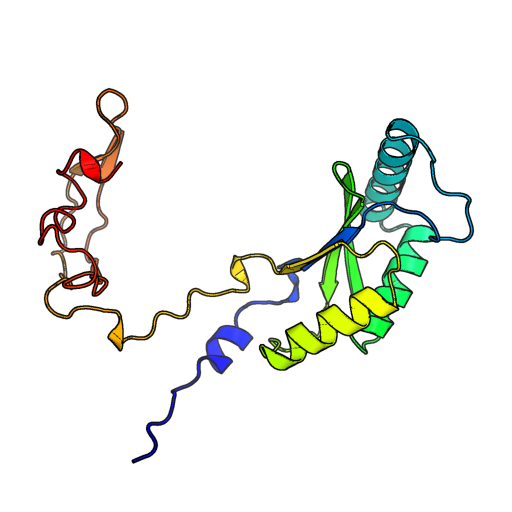1
ATOM 766 C C . THR A 1 97 ? 5.573 1.514 6.631 1.00 86.00 97 THR A C 1
ATOM 768 O O . THR A 1 97 ? 4.983 1.809 7.677 1.00 86.00 97 THR A O 1
ATOM 771 N N . VAL A 1 98 ? 6.430 0.494 6.536 1.00 84.06 98 VAL A N 1
ATOM 772 C CA . VAL A 1 98 ? 6.815 -0.387 7.645 1.00 84.06 98 VAL A CA 1
ATOM 773 C C . VAL A 1 98 ? 8.343 -0.378 7.763 1.00 84.06 98 VAL A C 1
ATOM 775 O O . VAL A 1 98 ? 9.027 -0.824 6.847 1.00 84.06 98 VAL A O 1
ATOM 778 N N . LYS A 1 99 ? 8.887 0.170 8.861 1.00 75.88 99 LYS A N 1
ATOM 779 C CA . LYS A 1 99 ? 10.333 0.472 9.007 1.00 75.88 99 LYS A CA 1
ATOM 780 C C . LYS A 1 99 ? 11.270 -0.745 8.954 1.00 75.88 99 LYS A C 1
ATOM 782 O O . LYS A 1 99 ? 12.415 -0.567 8.560 1.00 75.88 99 LYS A O 1
ATOM 787 N N . ASP A 1 100 ? 10.769 -1.939 9.269 1.00 63.53 100 ASP A N 1
ATOM 788 C CA . ASP A 1 100 ? 11.553 -3.183 9.323 1.00 63.53 100 ASP A CA 1
ATOM 789 C C . ASP A 1 100 ? 10.971 -4.291 8.429 1.00 63.53 100 ASP A C 1
ATOM 791 O O . ASP A 1 100 ? 11.148 -5.481 8.695 1.00 63.53 100 ASP A O 1
ATOM 795 N N . SER A 1 101 ? 10.219 -3.938 7.379 1.00 58.72 101 SER A N 1
ATOM 796 C CA . SER A 1 101 ? 9.692 -4.969 6.483 1.00 58.72 101 SER A CA 1
ATOM 797 C C . SER A 1 101 ? 10.831 -5.596 5.685 1.00 58.72 101 SER A C 1
ATOM 799 O O . SER A 1 101 ? 11.383 -4.964 4.782 1.00 58.72 101 SER A O 1
ATOM 801 N N . THR A 1 102 ? 11.145 -6.855 5.976 1.00 56.12 102 THR A N 1
ATOM 802 C CA . THR A 1 102 ? 11.890 -7.682 5.029 1.00 56.12 102 THR A CA 1
ATOM 803 C C . THR A 1 102 ? 11.123 -7.747 3.704 1.00 56.12 102 THR A C 1
ATOM 805 O O . THR A 1 102 ? 9.886 -7.685 3.701 1.00 56.12 102 THR A O 1
ATOM 808 N N . PRO A 1 103 ? 11.823 -7.839 2.563 1.00 53.22 103 PRO A N 1
ATOM 809 C CA . PRO A 1 103 ? 11.167 -7.993 1.276 1.00 53.22 103 PRO A CA 1
ATOM 810 C C . PRO A 1 103 ? 10.290 -9.247 1.306 1.00 53.22 103 PRO A C 1
ATOM 812 O O . PRO A 1 103 ? 10.770 -10.365 1.494 1.00 53.22 103 PRO A O 1
ATOM 815 N N . SER A 1 104 ? 8.983 -9.031 1.198 1.00 56.72 104 SER A N 1
ATOM 816 C CA . SER A 1 104 ? 7.970 -10.057 1.416 1.00 56.72 104 SER A CA 1
ATOM 817 C C . SER A 1 104 ? 7.939 -11.028 0.237 1.00 56.72 104 SER A C 1
ATOM 819 O O . SER A 1 104 ? 7.910 -10.623 -0.926 1.00 56.72 104 SER A O 1
ATOM 821 N N . THR A 1 105 ? 7.947 -12.331 0.527 1.00 56.00 105 THR A N 1
ATOM 822 C CA . THR A 1 105 ? 7.702 -13.358 -0.491 1.00 56.00 105 THR A CA 1
ATOM 823 C C . THR A 1 105 ? 6.232 -13.319 -0.923 1.00 56.00 105 THR A C 1
ATOM 825 O O . THR A 1 105 ? 5.379 -12.751 -0.236 1.00 56.00 105 THR A O 1
ATOM 828 N N . ALA A 1 106 ? 5.901 -13.944 -2.057 1.00 53.66 106 ALA A N 1
ATOM 829 C CA . ALA A 1 106 ? 4.513 -14.035 -2.520 1.00 53.66 106 ALA A CA 1
ATOM 830 C C . ALA A 1 106 ? 3.580 -14.681 -1.473 1.00 53.66 106 ALA A C 1
ATOM 832 O O . ALA A 1 106 ? 2.440 -14.251 -1.318 1.00 53.66 106 ALA A O 1
ATOM 833 N N . GLU A 1 107 ? 4.081 -15.662 -0.718 1.00 51.91 107 GLU A N 1
ATOM 834 C CA . GLU A 1 107 ? 3.355 -16.315 0.379 1.00 51.91 107 GLU A CA 1
ATOM 835 C C . GLU A 1 107 ? 3.091 -15.342 1.538 1.00 51.91 107 GLU A C 1
ATOM 837 O O . GLU A 1 107 ? 1.963 -15.252 2.022 1.00 51.91 107 GLU A O 1
ATOM 842 N N . SER A 1 108 ? 4.085 -14.529 1.920 1.00 68.25 108 SER A N 1
ATOM 843 C CA . SER A 1 108 ? 3.911 -13.491 2.944 1.00 68.25 108 SER A CA 1
ATOM 844 C C . SER A 1 108 ? 2.901 -12.417 2.527 1.00 68.25 108 SER A C 1
ATOM 846 O O . SER A 1 108 ? 2.171 -11.906 3.371 1.00 68.25 108 SER A O 1
ATOM 848 N N . LEU A 1 109 ? 2.820 -12.085 1.234 1.00 68.31 109 LEU A N 1
ATOM 849 C CA . LEU A 1 109 ? 1.832 -11.131 0.718 1.00 68.31 109 LEU A CA 1
ATOM 850 C C . LEU A 1 109 ? 0.404 -11.698 0.739 1.00 68.31 109 LEU A C 1
ATOM 852 O O . LEU A 1 109 ? -0.530 -10.967 1.068 1.00 68.31 109 LEU A O 1
ATOM 856 N N . GLN A 1 110 ? 0.226 -12.987 0.435 1.00 70.19 110 GLN A N 1
ATOM 857 C CA . GLN A 1 110 ? -1.079 -13.652 0.538 1.00 70.19 110 GLN A CA 1
ATOM 858 C C . GLN A 1 110 ? -1.560 -13.737 1.991 1.00 70.19 110 GLN A C 1
ATOM 860 O O . GLN A 1 110 ? -2.728 -13.465 2.277 1.00 70.19 110 GLN A O 1
ATOM 865 N N . GLU A 1 111 ? -0.663 -14.071 2.922 1.00 78.75 111 GLU A N 1
ATOM 866 C CA . GLU A 1 111 ? -0.985 -14.095 4.351 1.00 78.75 111 GLU A CA 1
ATOM 867 C C . GLU A 1 111 ? -1.300 -12.685 4.877 1.00 78.75 111 GLU A C 1
ATOM 869 O O . GLU A 1 111 ? -2.264 -12.503 5.623 1.00 78.75 111 GLU A O 1
ATOM 874 N N . LEU A 1 112 ? -0.559 -11.669 4.421 1.00 82.44 112 LEU A N 1
ATOM 875 C CA . LEU A 1 112 ? -0.831 -10.271 4.745 1.00 82.44 112 LEU A CA 1
ATOM 876 C C . LEU A 1 112 ? -2.218 -9.832 4.261 1.00 82.44 112 LEU A C 1
ATOM 878 O O . LEU A 1 112 ? -2.947 -9.192 5.014 1.00 82.44 112 LEU A O 1
ATOM 882 N N . GLU A 1 113 ? -2.611 -10.174 3.031 1.00 82.69 113 GLU A N 1
ATOM 883 C CA . GLU A 1 113 ? -3.938 -9.827 2.515 1.00 82.69 113 GLU A CA 1
ATOM 884 C C . GLU A 1 113 ? -5.054 -10.442 3.370 1.00 82.69 113 GLU A C 1
ATOM 886 O O . GLU A 1 113 ? -6.030 -9.763 3.695 1.00 82.69 113 GLU A O 1
ATOM 891 N N . LYS A 1 114 ? -4.896 -11.707 3.777 1.00 84.62 114 LYS A N 1
ATOM 892 C CA . LYS A 1 114 ? -5.837 -12.372 4.683 1.00 84.62 114 LYS A CA 1
ATOM 893 C C . LYS A 1 114 ? -5.927 -11.636 6.020 1.00 84.62 114 LYS A C 1
ATOM 895 O O . LYS A 1 114 ? -7.022 -11.279 6.442 1.00 84.62 114 LYS A O 1
ATOM 900 N N . ASN A 1 115 ? -4.788 -11.334 6.640 1.00 87.50 115 ASN A N 1
ATOM 901 C CA . ASN A 1 115 ? -4.767 -10.632 7.922 1.00 87.50 115 ASN A CA 1
ATOM 902 C C . ASN A 1 115 ? -5.387 -9.229 7.813 1.00 87.50 115 ASN A C 1
ATOM 904 O O . ASN A 1 115 ? -6.074 -8.779 8.727 1.00 87.50 115 ASN A O 1
ATOM 908 N N . LEU A 1 116 ? -5.181 -8.528 6.694 1.00 89.44 116 LEU A N 1
ATOM 909 C CA . LEU A 1 116 ? -5.801 -7.226 6.457 1.00 89.44 116 LEU A CA 1
ATOM 910 C C . LEU A 1 116 ? -7.325 -7.334 6.324 1.00 89.44 116 LEU A C 1
ATOM 912 O O . LEU A 1 116 ? -8.021 -6.483 6.867 1.00 89.44 116 LEU A O 1
ATOM 916 N N . LYS A 1 117 ? -7.855 -8.374 5.671 1.00 89.25 117 LYS A N 1
ATOM 917 C CA . LYS A 1 117 ? -9.307 -8.631 5.639 1.00 89.25 117 LYS A CA 1
ATOM 918 C C . LYS A 1 117 ? -9.867 -8.881 7.037 1.00 89.25 117 LYS A C 1
ATOM 920 O O . LYS A 1 117 ? -10.904 -8.324 7.376 1.00 89.25 117 LYS A O 1
ATOM 925 N N . ASP A 1 118 ? -9.147 -9.639 7.860 1.00 90.38 118 ASP A N 1
ATOM 926 C CA . ASP A 1 118 ? -9.576 -9.957 9.226 1.00 90.38 118 ASP A CA 1
ATOM 927 C C . ASP A 1 118 ? -9.587 -8.717 10.141 1.00 90.38 118 ASP A C 1
ATOM 929 O O . ASP A 1 118 ? -10.426 -8.603 11.032 1.00 90.38 118 ASP A O 1
ATOM 933 N N . LYS A 1 119 ? -8.659 -7.771 9.941 1.00 90.81 119 LYS A N 1
ATOM 934 C CA . LYS A 1 119 ? -8.543 -6.556 10.774 1.00 90.81 119 LYS A CA 1
ATOM 935 C C . LYS A 1 119 ? -9.366 -5.373 10.270 1.00 90.81 119 LYS A C 1
ATOM 937 O O . LYS A 1 119 ? -9.667 -4.454 11.038 1.00 90.81 119 LYS A O 1
ATOM 942 N N . PHE A 1 120 ? -9.733 -5.377 8.994 1.00 89.25 120 PHE A N 1
ATOM 943 C CA . PHE A 1 120 ? -10.463 -4.295 8.354 1.00 89.25 120 PHE A CA 1
ATOM 944 C C . PHE A 1 120 ? -11.714 -4.841 7.666 1.00 89.25 120 PHE A C 1
ATOM 946 O O . PHE A 1 120 ? -11.662 -5.244 6.511 1.00 89.25 120 PHE A O 1
ATOM 953 N N . GLU A 1 121 ? -12.869 -4.761 8.329 1.00 88.31 121 GLU A N 1
ATOM 954 C CA . GLU A 1 121 ? -14.159 -5.188 7.753 1.00 88.31 121 GLU A CA 1
ATOM 955 C C . GLU A 1 121 ? -14.464 -4.506 6.408 1.00 88.31 121 GLU A C 1
ATOM 957 O O . GLU A 1 121 ? -15.052 -5.091 5.505 1.00 88.31 121 GLU A O 1
ATOM 962 N N . GLN A 1 122 ? -14.013 -3.260 6.257 1.00 86.69 122 GLN A N 1
ATOM 963 C CA . GLN A 1 122 ? -14.188 -2.452 5.052 1.00 86.69 122 GLN A CA 1
ATOM 964 C C . GLN A 1 122 ? -13.109 -2.716 3.987 1.00 86.69 122 GLN A C 1
ATOM 966 O O . GLN A 1 122 ? -12.989 -1.925 3.051 1.00 86.69 122 GLN A O 1
ATOM 971 N N . PHE A 1 123 ? -12.282 -3.758 4.132 1.00 87.38 123 PHE A N 1
ATOM 972 C CA . PHE A 1 123 ? -11.172 -4.049 3.226 1.00 87.38 123 PHE A CA 1
ATOM 973 C C . PHE A 1 123 ? -11.642 -4.217 1.779 1.00 87.38 123 PHE A C 1
ATOM 975 O O . PHE A 1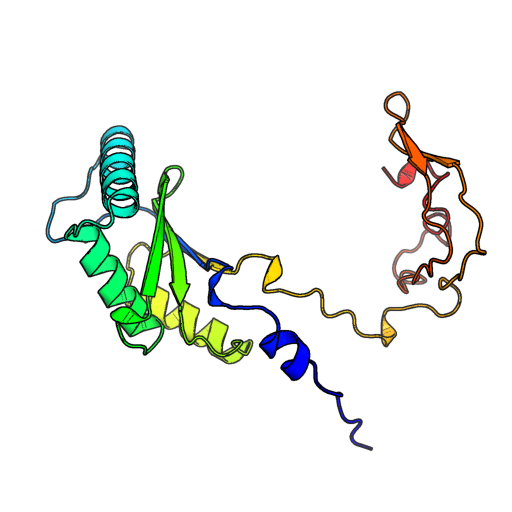 123 ? -12.535 -5.005 1.479 1.00 87.38 123 PHE A O 1
ATOM 982 N N . VAL A 1 124 ? -10.980 -3.509 0.862 1.00 85.31 124 VAL A N 1
ATOM 983 C CA . VAL A 1 124 ? -11.190 -3.656 -0.586 1.00 85.31 124 VAL A CA 1
ATOM 984 C C . VAL A 1 124 ? -9.954 -4.238 -1.243 1.00 85.31 124 VAL A C 1
ATOM 986 O O . VAL A 1 124 ? -10.042 -5.188 -2.013 1.00 85.31 124 VAL A O 1
ATOM 989 N N . ALA A 1 125 ? -8.798 -3.630 -0.983 1.00 84.94 125 ALA A N 1
ATOM 990 C CA . ALA A 1 125 ? -7.533 -4.058 -1.554 1.00 84.94 125 ALA A CA 1
ATOM 991 C C . ALA A 1 125 ? -6.363 -3.509 -0.740 1.00 84.94 125 ALA A C 1
ATOM 993 O O . ALA A 1 125 ? -6.429 -2.400 -0.213 1.00 84.94 125 ALA A O 1
ATOM 994 N N . ALA A 1 126 ? -5.251 -4.234 -0.740 1.00 82.56 126 ALA A N 1
ATOM 995 C 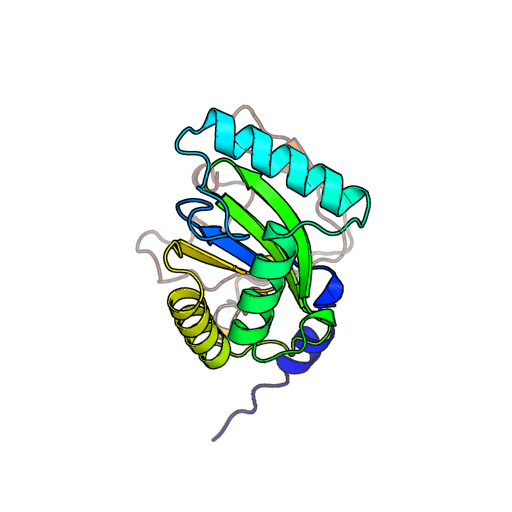CA . ALA A 1 126 ? -3.947 -3.701 -0.379 1.00 82.56 126 ALA A CA 1
ATOM 996 C C . ALA A 1 126 ? -3.097 -3.681 -1.645 1.00 82.56 126 ALA A C 1
ATOM 998 O O . ALA A 1 126 ? -2.861 -4.716 -2.264 1.00 82.56 126 ALA A O 1
ATOM 999 N N . LYS A 1 127 ? -2.677 -2.490 -2.065 1.00 76.31 127 LYS A N 1
ATOM 1000 C CA . LYS A 1 127 ? -1.787 -2.325 -3.207 1.00 76.31 127 LYS A CA 1
ATOM 1001 C C . LYS A 1 127 ? -0.390 -2.037 -2.704 1.00 76.31 127 LYS A C 1
ATOM 1003 O O . LYS A 1 127 ? -0.179 -1.129 -1.904 1.00 76.31 127 LYS A O 1
ATOM 1008 N N . VAL A 1 128 ? 0.556 -2.803 -3.212 1.00 68.62 128 VAL A N 1
ATOM 1009 C CA . VAL A 1 128 ? 1.974 -2.502 -3.082 1.00 68.62 128 VAL A CA 1
ATOM 1010 C C . VAL A 1 128 ? 2.329 -1.530 -4.211 1.00 68.62 128 VAL A C 1
ATOM 1012 O O . VAL A 1 128 ? 1.830 -1.680 -5.330 1.00 68.62 128 VAL A O 1
ATOM 1015 N N . HIS A 1 129 ? 3.130 -0.500 -3.935 1.00 60.25 129 HIS A N 1
ATOM 1016 C CA . HIS A 1 129 ? 3.584 0.405 -4.990 1.00 60.25 129 HIS A CA 1
ATOM 1017 C C . HIS A 1 129 ? 4.305 -0.395 -6.095 1.00 60.25 129 HIS A C 1
ATOM 1019 O O . HIS A 1 129 ? 5.160 -1.217 -5.761 1.00 60.25 129 HIS A O 1
ATOM 1025 N N . PRO A 1 130 ? 4.044 -0.144 -7.393 1.00 52.28 130 PRO A N 1
ATOM 1026 C CA . PRO A 1 130 ? 4.653 -0.910 -8.484 1.00 52.28 130 PRO A CA 1
ATOM 1027 C C . PRO A 1 130 ? 6.187 -0.946 -8.462 1.00 52.28 130 PRO A C 1
ATOM 1029 O O . PRO A 1 130 ? 6.764 -1.915 -8.927 1.00 52.28 130 PRO A O 1
ATOM 1032 N N . LEU A 1 131 ? 6.854 0.062 -7.884 1.00 48.53 131 LEU A N 1
ATOM 1033 C CA . LEU A 1 131 ? 8.321 0.068 -7.727 1.00 48.53 131 LEU A CA 1
ATOM 1034 C C . LEU A 1 131 ? 8.859 -1.008 -6.764 1.00 48.53 131 LEU A C 1
ATOM 1036 O O . LEU A 1 131 ? 10.011 -1.398 -6.899 1.00 48.53 131 LEU A O 1
ATOM 1040 N N . LEU A 1 132 ? 8.043 -1.518 -5.832 1.00 47.31 132 LEU A N 1
ATOM 1041 C CA . LEU A 1 132 ? 8.389 -2.696 -5.016 1.00 47.31 132 LEU A CA 1
ATOM 1042 C C . LEU A 1 132 ? 8.208 -4.001 -5.800 1.00 47.31 132 LEU A C 1
ATOM 1044 O O . LEU A 1 132 ? 8.798 -5.024 -5.462 1.00 47.31 132 LEU A O 1
ATOM 1048 N N . CYS A 1 133 ? 7.409 -3.972 -6.866 1.00 48.19 133 CYS A N 1
ATOM 1049 C CA . CYS A 1 133 ? 7.319 -5.042 -7.844 1.00 48.19 133 CYS A CA 1
ATOM 1050 C C . CYS A 1 133 ? 8.342 -4.766 -8.949 1.00 48.19 133 CYS A C 1
ATOM 1052 O O . CYS A 1 133 ? 7.975 -4.366 -10.054 1.00 48.19 133 CYS A O 1
ATOM 1054 N N . LEU A 1 134 ? 9.635 -4.969 -8.662 1.00 47.25 134 LEU A N 1
ATOM 1055 C CA . LEU A 1 134 ? 10.628 -4.971 -9.735 1.00 47.25 134 LEU A CA 1
ATOM 1056 C C . LEU A 1 134 ? 10.146 -5.923 -10.836 1.00 47.25 134 LEU A C 1
ATOM 1058 O O . LEU A 1 134 ? 9.762 -7.059 -10.529 1.00 47.25 134 LEU A O 1
ATOM 1062 N N . PRO A 1 135 ? 10.151 -5.498 -12.10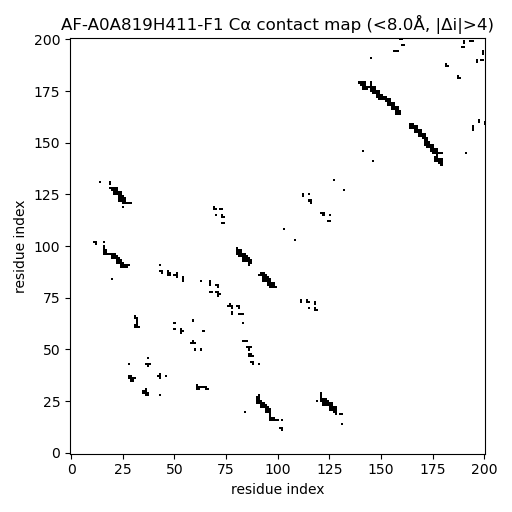8 1.00 49.44 135 PRO A N 1
ATOM 1063 C CA . PRO A 1 135 ? 9.851 -6.409 -13.187 1.00 49.44 135 PRO A CA 1
ATOM 1064 C C . PRO A 1 135 ? 10.963 -7.461 -13.233 1.00 49.44 135 PRO A C 1
ATOM 1066 O O . PRO A 1 135 ? 12.068 -7.229 -13.720 1.00 49.44 135 PRO A O 1
ATOM 1069 N N . ALA A 1 136 ? 10.676 -8.633 -12.673 1.00 52.53 136 ALA A N 1
ATOM 1070 C CA . ALA A 1 136 ? 11.541 -9.791 -12.759 1.00 52.53 136 ALA A CA 1
ATOM 1071 C C . ALA A 1 136 ? 11.416 -10.364 -14.172 1.00 52.53 136 ALA A C 1
ATOM 1073 O O . ALA A 1 136 ? 10.558 -11.198 -14.464 1.00 52.53 136 ALA A O 1
ATOM 1074 N N . PHE A 1 137 ? 12.259 -9.888 -15.081 1.00 55.22 137 PHE A N 1
ATOM 1075 C CA . PHE A 1 137 ? 12.363 -10.491 -16.397 1.00 55.22 137 PHE A CA 1
ATOM 1076 C C . PHE A 1 137 ? 13.202 -11.761 -16.285 1.00 55.22 137 PHE A C 1
ATOM 1078 O O . PHE A 1 137 ? 14.395 -11.715 -15.986 1.00 55.22 137 PHE A O 1
ATOM 1085 N N . ASN A 1 138 ? 12.589 -12.918 -16.537 1.00 56.12 138 ASN A N 1
ATOM 1086 C CA . ASN A 1 138 ? 13.366 -14.128 -16.772 1.00 56.12 138 ASN A CA 1
ATOM 1087 C C . ASN A 1 138 ? 14.269 -13.880 -17.986 1.00 56.12 138 ASN A C 1
ATOM 1089 O O . ASN A 1 138 ? 13.783 -13.473 -19.040 1.00 56.12 138 ASN A O 1
ATOM 1093 N N . ILE A 1 139 ? 15.568 -14.154 -17.854 1.00 59.19 139 ILE A N 1
ATOM 1094 C CA . ILE A 1 139 ? 16.535 -13.975 -18.942 1.00 59.19 139 ILE A CA 1
ATOM 1095 C C . ILE A 1 139 ? 16.119 -14.780 -20.190 1.00 59.19 139 ILE A C 1
ATOM 1097 O O . ILE A 1 139 ? 16.397 -14.373 -21.314 1.00 59.19 139 ILE A O 1
ATOM 1101 N N . SER A 1 140 ? 15.377 -15.882 -20.017 1.00 61.22 140 SER A N 1
ATOM 1102 C CA . SER A 1 140 ? 14.813 -16.661 -21.127 1.00 61.22 140 SER A CA 1
ATOM 1103 C C . SER A 1 140 ? 13.745 -15.924 -21.943 1.00 61.22 140 SER A C 1
ATOM 1105 O O . SER A 1 140 ? 13.400 -16.378 -23.032 1.00 61.22 140 SER A O 1
ATOM 1107 N N . PHE A 1 141 ? 13.190 -14.828 -21.419 1.00 62.34 141 PHE A N 1
ATOM 1108 C CA . PHE A 1 141 ? 12.297 -13.932 -22.149 1.00 62.34 141 PHE A CA 1
ATOM 1109 C C . PHE A 1 141 ? 13.049 -12.923 -23.005 1.00 62.34 141 PHE A C 1
ATOM 1111 O O . PHE A 1 141 ? 12.382 -12.155 -23.681 1.00 62.34 141 PHE A O 1
ATOM 1118 N N . PHE A 1 142 ? 14.383 -12.899 -23.013 1.00 66.69 142 PHE A N 1
ATOM 1119 C CA . PHE A 1 142 ? 15.132 -12.077 -23.958 1.00 66.69 142 PHE A CA 1
ATOM 1120 C C . PHE A 1 142 ? 15.588 -12.912 -25.148 1.00 66.69 142 PHE A C 1
ATOM 1122 O O . PHE A 1 142 ? 16.132 -14.009 -25.003 1.00 66.69 142 PHE A O 1
ATOM 1129 N N . ASP A 1 143 ? 15.357 -12.377 -26.339 1.00 65.44 143 ASP A N 1
ATOM 1130 C CA . ASP A 1 143 ? 15.853 -12.938 -27.578 1.00 65.44 143 ASP A CA 1
ATOM 1131 C C . ASP A 1 143 ? 17.239 -12.366 -27.878 1.00 65.44 143 ASP A C 1
ATOM 1133 O O . ASP A 1 143 ? 17.407 -11.161 -28.076 1.00 65.44 143 ASP A O 1
ATOM 1137 N N . LYS A 1 144 ? 18.237 -13.250 -27.970 1.00 66.50 144 LYS A N 1
ATOM 1138 C CA . LYS A 1 144 ? 19.601 -12.877 -28.360 1.00 66.50 144 LYS A CA 1
ATOM 1139 C C . LYS A 1 144 ? 19.645 -12.174 -29.720 1.00 66.50 144 LYS A C 1
ATOM 1141 O O . LYS A 1 144 ? 20.532 -11.356 -29.915 1.00 66.50 144 LYS A O 1
ATOM 1146 N N . GLN A 1 145 ? 18.706 -12.460 -30.626 1.00 62.16 145 GLN A N 1
ATOM 1147 C CA . GLN A 1 145 ? 18.617 -11.803 -31.934 1.00 62.16 145 GLN A CA 1
ATOM 1148 C C . GLN A 1 145 ? 18.039 -10.382 -31.855 1.00 62.16 145 GLN A C 1
ATOM 1150 O O . GLN A 1 145 ? 18.332 -9.545 -32.704 1.00 62.16 145 GLN A O 1
ATOM 1155 N N . GLY A 1 146 ? 17.227 -10.086 -30.835 1.00 60.97 146 GLY A N 1
ATOM 1156 C CA . GLY A 1 146 ? 16.676 -8.747 -30.606 1.00 60.97 146 GLY A CA 1
ATOM 1157 C C . GLY A 1 146 ? 17.637 -7.810 -29.867 1.00 60.97 146 GLY A C 1
ATOM 1158 O O . GLY A 1 146 ? 17.468 -6.581 -29.922 1.00 60.97 146 GLY A O 1
ATOM 1159 N N . ASN A 1 147 ? 18.645 -8.385 -29.202 1.00 70.75 147 ASN A N 1
ATOM 1160 C CA . ASN A 1 147 ? 19.671 -7.651 -28.479 1.00 70.75 147 ASN A CA 1
ATOM 1161 C C . ASN A 1 147 ? 20.599 -6.927 -29.454 1.00 70.75 147 ASN A C 1
ATOM 1163 O O . ASN A 1 147 ? 21.152 -7.530 -30.371 1.00 70.75 147 ASN A O 1
ATOM 1167 N N . ARG A 1 148 ? 20.786 -5.625 -29.247 1.00 70.50 148 ARG A N 1
ATOM 1168 C CA . ARG A 1 148 ? 21.677 -4.813 -30.077 1.00 70.50 148 ARG A CA 1
ATOM 1169 C C . ARG A 1 148 ? 22.401 -3.803 -29.208 1.00 70.50 148 ARG A C 1
ATOM 1171 O O . ARG A 1 148 ? 21.763 -3.060 -28.466 1.00 70.50 148 ARG A O 1
ATOM 1178 N N . THR A 1 149 ? 23.721 -3.790 -29.319 1.00 76.00 149 THR A N 1
ATOM 1179 C CA . THR A 1 149 ? 24.569 -2.758 -28.728 1.00 76.00 149 THR A CA 1
ATOM 1180 C C . THR A 1 149 ? 24.786 -1.676 -29.770 1.00 76.00 149 THR A C 1
ATOM 1182 O O . THR A 1 149 ? 25.111 -1.973 -30.922 1.00 76.00 149 THR A O 1
ATOM 1185 N N . PHE A 1 150 ? 24.541 -0.436 -29.374 1.00 75.31 150 PHE A N 1
ATOM 1186 C CA . PHE A 1 150 ? 24.680 0.726 -30.234 1.00 75.31 150 PHE A CA 1
ATOM 1187 C C . PHE A 1 150 ? 26.015 1.424 -29.953 1.00 75.31 150 PHE A C 1
ATOM 1189 O O . PHE A 1 150 ? 26.484 1.398 -28.810 1.00 75.31 150 PHE A O 1
ATOM 1196 N N . PRO A 1 151 ? 26.654 1.984 -30.994 1.00 73.62 151 PRO A N 1
ATOM 1197 C CA . PRO A 1 151 ? 27.964 2.614 -30.880 1.00 73.62 151 PRO A CA 1
ATOM 1198 C C . PRO A 1 151 ? 27.920 3.891 -30.027 1.00 73.62 151 PRO A C 1
ATOM 1200 O O . PRO A 1 151 ? 26.858 4.377 -29.631 1.00 73.62 151 PRO A O 1
ATOM 1203 N N . ASP A 1 152 ? 29.102 4.428 -29.732 1.00 77.81 152 ASP A N 1
ATOM 1204 C CA . ASP A 1 152 ? 29.301 5.677 -28.989 1.00 77.81 152 ASP A CA 1
ATOM 1205 C C . ASP A 1 152 ? 28.965 6.904 -29.856 1.00 77.81 152 ASP A C 1
ATOM 1207 O O . ASP A 1 152 ? 29.816 7.705 -30.235 1.00 77.81 152 ASP A O 1
ATOM 1211 N N . SER A 1 153 ? 27.705 6.990 -30.274 1.00 76.69 153 SER A N 1
ATOM 1212 C CA . SER A 1 153 ? 27.182 8.085 -31.077 1.00 76.69 153 SER A CA 1
ATOM 1213 C C . SER A 1 153 ? 25.727 8.335 -30.718 1.00 76.69 153 SER A C 1
ATOM 1215 O O . SER A 1 153 ? 24.924 7.404 -30.659 1.00 76.69 153 SER A O 1
ATOM 1217 N N . TYR A 1 154 ? 25.382 9.601 -30.513 1.00 76.44 154 TYR A N 1
ATOM 1218 C CA . TYR A 1 154 ? 24.001 10.022 -30.322 1.00 76.44 154 TYR A CA 1
ATOM 1219 C C . TYR A 1 154 ? 23.254 9.958 -31.657 1.00 76.44 154 TYR A C 1
ATOM 1221 O O . TYR A 1 154 ? 23.695 10.545 -32.645 1.00 76.44 154 TYR A O 1
ATOM 1229 N N . GLU A 1 155 ? 22.107 9.284 -31.681 1.00 77.19 155 GLU A N 1
ATOM 1230 C CA . GLU A 1 155 ? 21.185 9.296 -32.816 1.00 77.19 155 GLU A CA 1
ATOM 1231 C C . GLU A 1 155 ? 19.935 10.097 -32.445 1.00 77.19 155 GLU A C 1
ATOM 1233 O O . GLU A 1 155 ? 19.497 10.120 -31.294 1.00 77.19 155 GLU A O 1
ATOM 1238 N N . THR A 1 156 ? 19.365 10.800 -33.422 1.00 79.94 156 THR A N 1
ATOM 1239 C CA . THR A 1 156 ? 18.139 11.580 -33.231 1.00 79.94 156 THR A CA 1
ATOM 1240 C C . THR A 1 156 ? 17.005 10.951 -34.026 1.00 79.94 156 THR A C 1
ATOM 1242 O O . THR A 1 156 ? 17.129 10.722 -35.228 1.00 79.94 156 THR A O 1
ATOM 1245 N N . HIS A 1 157 ? 15.880 10.704 -33.362 1.00 78.69 157 HIS A N 1
ATOM 1246 C CA . HIS A 1 157 ? 14.691 10.088 -33.939 1.00 78.69 1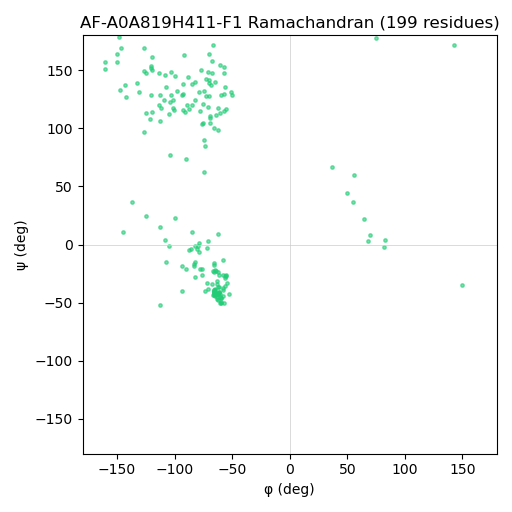57 HIS A CA 1
ATOM 1247 C C . HIS A 1 157 ? 13.460 10.961 -33.693 1.00 78.69 157 HIS A C 1
ATOM 1249 O O . HIS A 1 157 ? 13.358 11.641 -32.676 1.00 78.69 157 HIS A O 1
ATOM 1255 N N . GLN A 1 158 ? 12.493 10.916 -34.607 1.00 79.62 158 GLN A N 1
ATOM 1256 C CA . GLN A 1 158 ? 11.153 11.449 -34.359 1.00 79.62 158 GLN A CA 1
ATOM 1257 C C . GLN A 1 158 ? 10.296 10.321 -33.784 1.00 79.62 158 GLN A C 1
ATOM 1259 O O . GLN A 1 158 ? 10.054 9.326 -34.463 1.00 79.62 158 GLN A O 1
ATOM 1264 N N . ALA A 1 159 ? 9.870 10.457 -32.532 1.00 74.44 159 ALA A N 1
ATOM 1265 C CA . ALA A 1 159 ? 9.122 9.442 -31.800 1.00 74.44 159 ALA A CA 1
ATOM 1266 C C . ALA A 1 159 ? 7.754 9.990 -31.370 1.00 74.44 159 ALA A C 1
ATOM 1268 O O . ALA A 1 159 ? 7.662 11.063 -30.781 1.00 74.44 159 ALA A O 1
ATOM 1269 N N . GLY A 1 160 ? 6.682 9.265 -31.666 1.00 65.69 160 GLY A N 1
ATOM 1270 C CA . GLY A 1 160 ? 5.314 9.575 -31.252 1.00 65.69 160 GLY A CA 1
ATOM 1271 C C . GLY A 1 160 ? 4.290 9.231 -32.338 1.00 65.69 160 GLY A C 1
ATOM 1272 O O . GLY A 1 160 ? 4.673 8.916 -33.469 1.00 65.69 160 GLY A O 1
ATOM 1273 N N . PRO A 1 161 ? 2.986 9.299 -32.022 1.00 64.62 161 PRO A N 1
ATOM 1274 C CA . PRO A 1 161 ? 1.938 9.047 -33.001 1.00 64.62 161 PRO A CA 1
ATOM 1275 C C . PRO A 1 161 ? 1.915 10.143 -34.086 1.00 64.62 161 PRO A C 1
ATOM 1277 O O . PRO A 1 161 ? 2.374 11.268 -33.837 1.00 64.62 161 PRO A O 1
ATOM 1280 N N . PRO A 1 162 ? 1.355 9.863 -35.281 1.00 73.88 162 PRO A N 1
ATOM 1281 C CA . PRO A 1 162 ? 1.246 10.845 -36.358 1.00 73.88 162 PRO A CA 1
ATOM 1282 C C . PRO A 1 162 ? 0.634 12.170 -35.875 1.00 73.88 162 PRO A C 1
ATOM 1284 O O . PRO A 1 162 ? -0.413 12.188 -35.230 1.00 73.88 162 PRO A O 1
ATOM 1287 N N . GLY A 1 163 ? 1.307 13.288 -36.160 1.00 77.19 163 GLY A N 1
ATOM 1288 C CA . GLY A 1 163 ? 0.879 14.628 -35.735 1.00 77.19 163 GLY A CA 1
ATOM 1289 C C . GLY A 1 163 ? 1.245 15.021 -34.295 1.00 77.19 163 GLY A C 1
ATOM 1290 O O . GLY A 1 163 ? 0.972 16.153 -33.903 1.00 77.19 163 GLY A O 1
ATOM 1291 N N . LYS A 1 164 ? 1.875 14.133 -33.509 1.00 78.06 164 LYS A N 1
ATOM 1292 C CA . LYS A 1 164 ? 2.397 14.426 -32.156 1.00 78.06 164 LYS A CA 1
ATOM 1293 C C . LYS A 1 164 ? 3.788 13.823 -31.921 1.00 78.06 164 LYS A C 1
ATOM 1295 O O . LYS A 1 164 ? 4.084 13.342 -30.827 1.00 78.06 164 LYS A O 1
ATOM 1300 N N . THR A 1 165 ? 4.636 13.815 -32.944 1.00 82.19 165 THR A N 1
ATOM 1301 C CA . THR A 1 165 ? 6.018 13.336 -32.819 1.00 82.19 165 THR A CA 1
ATOM 1302 C C . THR A 1 165 ? 6.873 14.332 -32.041 1.00 82.19 165 THR A C 1
ATOM 1304 O O . THR A 1 165 ? 6.736 15.544 -32.206 1.00 82.19 165 THR A O 1
ATOM 1307 N N . GLN A 1 166 ? 7.777 13.819 -31.215 1.00 78.75 166 GLN A N 1
ATOM 1308 C CA . GLN A 1 166 ? 8.796 14.580 -30.505 1.00 78.75 166 GLN A CA 1
ATOM 1309 C C . GLN A 1 166 ? 10.188 14.082 -30.881 1.00 78.75 166 GLN A C 1
ATOM 1311 O O . GLN A 1 166 ? 10.382 12.915 -31.228 1.00 78.75 166 GLN A O 1
ATOM 1316 N N . VAL A 1 167 ? 11.167 14.977 -30.774 1.00 83.88 167 VAL A N 1
ATOM 1317 C CA . VAL A 1 167 ? 12.575 14.632 -30.952 1.00 83.88 167 VAL A CA 1
ATOM 1318 C C . VAL A 1 167 ? 13.029 13.791 -29.762 1.00 83.88 167 VAL A C 1
ATOM 1320 O O . VAL A 1 167 ? 13.024 14.254 -28.625 1.00 83.88 167 VAL A O 1
ATOM 1323 N N . TYR A 1 168 ? 13.445 12.562 -30.037 1.00 79.38 168 TYR A N 1
ATOM 1324 C CA . TYR A 1 168 ? 14.094 11.671 -29.089 1.00 79.38 168 TYR A CA 1
ATOM 1325 C C . TYR A 1 168 ? 15.566 11.526 -29.467 1.00 79.38 168 TYR A C 1
ATOM 1327 O O . TYR A 1 168 ? 15.886 11.149 -30.593 1.00 79.38 168 TYR A O 1
ATOM 1335 N N . ILE A 1 169 ? 16.456 11.817 -28.523 1.00 81.00 169 ILE A N 1
ATOM 1336 C CA . ILE A 1 169 ? 17.895 11.606 -28.681 1.00 81.00 169 ILE A CA 1
ATOM 1337 C C . ILE A 1 169 ? 18.232 10.309 -27.953 1.00 81.00 169 ILE A C 1
ATOM 1339 O O . ILE A 1 169 ? 18.059 10.220 -26.735 1.00 81.00 169 ILE A O 1
ATOM 1343 N N . SER A 1 170 ? 18.681 9.294 -28.689 1.00 76.00 170 SER A N 1
ATOM 1344 C CA . SER A 1 170 ? 19.134 8.056 -28.067 1.00 76.00 170 SER A CA 1
ATOM 1345 C C . SER A 1 170 ? 20.449 8.312 -27.322 1.00 76.00 170 SER A C 1
ATOM 1347 O O . SER A 1 170 ? 21.320 9.008 -27.853 1.00 76.00 170 SER A O 1
ATOM 1349 N N . PRO A 1 171 ? 20.637 7.743 -26.120 1.00 73.25 171 PRO A N 1
ATOM 1350 C CA . PRO A 1 171 ? 21.910 7.844 -25.413 1.00 73.25 171 PRO A CA 1
ATOM 1351 C C . PRO A 1 171 ? 23.043 7.220 -26.240 1.00 73.25 171 PRO A C 1
ATOM 1353 O O . PRO A 1 171 ? 22.796 6.343 -27.063 1.00 73.25 171 PRO A O 1
ATOM 1356 N N . ALA A 1 172 ? 24.282 7.655 -26.020 1.00 74.56 172 ALA A N 1
ATOM 1357 C CA . ALA A 1 172 ? 25.452 6.958 -26.546 1.00 74.56 172 ALA A CA 1
ATOM 1358 C C . ALA A 1 172 ? 25.746 5.708 -25.693 1.00 74.56 172 ALA A C 1
ATOM 1360 O O . ALA A 1 172 ? 25.445 5.691 -24.499 1.00 74.56 172 ALA A O 1
ATOM 1361 N N . VAL A 1 173 ? 26.318 4.660 -26.299 1.00 78.56 173 VAL A N 1
ATOM 1362 C CA . VAL A 1 173 ? 26.758 3.432 -25.599 1.00 78.56 173 VAL A CA 1
ATOM 1363 C C . VAL A 1 173 ? 25.635 2.763 -24.797 1.00 78.56 173 VAL A C 1
ATOM 1365 O O . VAL A 1 173 ? 25.706 2.573 -23.583 1.00 78.56 173 VAL A O 1
ATOM 1368 N N . TRP A 1 174 ? 24.569 2.363 -25.484 1.00 68.44 174 TRP A N 1
ATOM 1369 C CA . TRP A 1 174 ? 23.464 1.637 -24.862 1.00 68.44 174 TRP A CA 1
ATOM 1370 C C . TRP A 1 174 ? 23.253 0.276 -25.511 1.00 68.44 174 TRP A C 1
ATOM 1372 O O . TRP A 1 174 ? 23.555 0.045 -26.683 1.00 68.44 174 TRP A O 1
ATOM 1382 N N . THR A 1 175 ? 22.723 -0.653 -24.721 1.00 70.06 175 THR A N 1
ATOM 1383 C CA . THR A 1 175 ? 22.311 -1.968 -25.206 1.00 70.06 175 THR A CA 1
ATOM 1384 C C . THR A 1 175 ? 20.804 -2.075 -25.096 1.00 70.06 175 THR A C 1
ATOM 1386 O O . THR A 1 175 ? 20.236 -1.983 -24.008 1.00 70.06 175 THR A O 1
ATOM 1389 N N . ARG A 1 176 ? 20.149 -2.293 -26.234 1.00 70.94 176 ARG A N 1
ATOM 1390 C CA . ARG A 1 176 ? 18.755 -2.719 -26.266 1.00 70.94 176 ARG A CA 1
ATOM 1391 C C . ARG A 1 176 ? 18.704 -4.207 -25.977 1.00 70.94 176 ARG A C 1
ATOM 1393 O O . ARG A 1 176 ? 19.382 -4.975 -26.658 1.00 70.94 176 ARG A O 1
ATOM 1400 N N . TYR A 1 177 ? 17.838 -4.607 -25.055 1.00 67.94 177 TYR A N 1
ATOM 1401 C CA . TYR A 1 177 ? 17.484 -6.006 -24.852 1.00 67.94 177 TYR A CA 1
ATOM 1402 C C . TYR A 1 177 ? 16.134 -6.288 -25.511 1.00 67.94 177 TYR A C 1
ATOM 1404 O O . TYR A 1 177 ? 15.127 -5.673 -25.163 1.00 67.94 177 TYR A O 1
ATOM 1412 N N . GLY A 1 178 ? 16.115 -7.174 -26.504 1.00 63.75 178 GLY A N 1
ATOM 1413 C CA . GLY A 1 178 ? 14.887 -7.546 -27.198 1.00 63.75 178 GLY A CA 1
ATOM 1414 C C . GLY A 1 178 ? 14.137 -8.602 -26.403 1.00 63.75 178 GLY A C 1
ATOM 1415 O O . GLY A 1 178 ? 14.697 -9.653 -26.104 1.00 63.75 178 GLY A O 1
ATOM 1416 N N . LEU A 1 179 ? 12.872 -8.358 -26.066 1.00 65.75 179 LEU A N 1
ATOM 1417 C CA . LEU A 1 179 ? 12.029 -9.414 -25.510 1.00 65.75 179 LEU A CA 1
ATOM 1418 C C . LEU A 1 179 ? 11.697 -10.439 -26.606 1.00 65.75 179 LEU A C 1
ATOM 1420 O O . LEU A 1 179 ? 11.463 -10.091 -27.762 1.00 65.75 179 LEU A O 1
ATOM 1424 N N . LYS A 1 180 ? 11.664 -11.718 -26.241 1.00 62.66 180 LYS A N 1
ATOM 1425 C CA . LYS A 1 180 ? 11.240 -12.839 -27.072 1.00 62.66 180 LYS A CA 1
ATOM 1426 C C . LYS A 1 180 ? 9.722 -12.793 -27.200 1.00 62.66 180 LYS A C 1
ATOM 1428 O O . LYS A 1 180 ? 8.996 -13.420 -26.433 1.00 62.66 180 LYS A O 1
ATOM 1433 N N . VAL A 1 181 ? 9.250 -12.001 -28.155 1.00 56.84 181 VAL A N 1
ATOM 1434 C CA . VAL A 1 181 ? 7.828 -11.918 -28.530 1.00 56.84 181 VAL A CA 1
ATOM 1435 C C . VAL A 1 181 ? 7.547 -12.647 -29.856 1.00 56.84 181 VAL A C 1
ATOM 1437 O O . VAL A 1 181 ? 6.399 -12.735 -30.286 1.00 56.84 181 VAL A O 1
ATOM 1440 N N . LEU A 1 182 ? 8.590 -13.214 -30.479 1.00 47.00 182 LEU A N 1
ATOM 1441 C CA . LEU A 1 182 ? 8.505 -14.039 -31.684 1.00 47.00 182 LEU A CA 1
ATOM 1442 C C . LEU A 1 182 ? 7.811 -15.373 -31.384 1.00 47.00 182 LEU A C 1
ATOM 1444 O O . LEU A 1 182 ? 8.036 -15.961 -30.328 1.00 47.00 182 LEU A O 1
ATOM 1448 N N . ASP A 1 183 ? 6.924 -15.781 -32.294 1.00 49.94 183 ASP A N 1
ATOM 1449 C CA . ASP A 1 183 ? 5.970 -16.903 -32.201 1.00 49.94 183 ASP A CA 1
ATOM 1450 C C . ASP A 1 183 ? 4.821 -16.750 -31.186 1.00 49.94 183 ASP A C 1
ATOM 1452 O O . ASP A 1 183 ? 3.992 -17.650 -31.055 1.00 49.94 183 ASP A O 1
ATOM 1456 N N . LYS A 1 184 ? 4.708 -15.610 -30.487 1.00 49.28 184 LYS A N 1
ATOM 1457 C CA . LYS A 1 184 ? 3.580 -15.360 -29.568 1.00 49.28 184 LYS A CA 1
ATOM 1458 C C . LYS A 1 184 ? 2.314 -14.866 -30.282 1.00 49.28 184 LYS A C 1
ATOM 1460 O O . LYS A 1 184 ? 1.213 -15.108 -29.794 1.00 49.28 184 LYS A O 1
ATOM 1465 N N . TYR A 1 185 ? 2.463 -14.190 -31.423 1.00 51.09 185 TYR A N 1
ATOM 1466 C CA . TYR A 1 185 ? 1.357 -13.653 -32.221 1.00 51.09 185 TYR A CA 1
ATOM 1467 C C . TYR A 1 185 ? 1.549 -14.003 -33.703 1.00 51.09 185 TYR A C 1
ATOM 1469 O O . TYR A 1 185 ? 2.663 -13.963 -34.224 1.00 51.09 185 TYR A O 1
ATOM 1477 N N . SER A 1 186 ? 0.461 -14.376 -34.378 1.00 50.41 186 SER A N 1
ATOM 1478 C CA . SER A 1 186 ? 0.434 -15.017 -35.705 1.00 50.41 186 SER A CA 1
ATOM 1479 C C . SER A 1 186 ? 0.820 -14.115 -36.889 1.00 50.41 186 SER A C 1
ATOM 1481 O O . SER A 1 186 ? 0.742 -14.542 -38.036 1.00 50.41 186 SER A O 1
ATOM 1483 N N . ASN A 1 187 ? 1.210 -12.866 -36.639 1.00 53.84 187 ASN A N 1
ATOM 1484 C CA . ASN A 1 187 ? 1.320 -11.788 -37.627 1.00 53.84 187 ASN A CA 1
ATOM 1485 C C . ASN A 1 187 ? 2.759 -11.303 -37.907 1.00 53.84 187 ASN A C 1
ATOM 1487 O O . ASN A 1 187 ? 2.949 -10.274 -38.555 1.00 53.84 187 ASN A O 1
ATOM 1491 N N . GLY A 1 188 ? 3.773 -12.073 -37.503 1.00 56.72 188 GLY A N 1
ATOM 1492 C CA . GLY A 1 188 ? 5.156 -11.888 -37.952 1.00 56.72 188 GLY A CA 1
ATOM 1493 C C . GLY A 1 188 ? 5.906 -10.697 -37.338 1.00 56.72 188 GLY A C 1
ATOM 1494 O O . GLY A 1 188 ? 5.390 -9.927 -36.533 1.00 56.72 188 GLY A O 1
ATOM 1495 N N . TYR A 1 189 ? 7.180 -10.585 -37.723 1.00 54.38 189 TYR A N 1
ATOM 1496 C CA . TYR A 1 189 ? 8.245 -9.727 -37.175 1.00 54.38 189 TYR A CA 1
ATOM 1497 C C . TYR A 1 189 ? 8.014 -8.198 -37.263 1.00 54.38 189 TYR A C 1
ATOM 1499 O O . TYR A 1 189 ? 8.926 -7.424 -36.989 1.00 54.38 189 TYR A O 1
ATOM 1507 N N . SER A 1 190 ? 6.828 -7.719 -37.642 1.00 52.69 190 SER A N 1
ATOM 1508 C CA . SER A 1 190 ? 6.560 -6.297 -37.930 1.00 52.69 190 SER A CA 1
ATOM 1509 C C . SER A 1 190 ? 6.686 -5.366 -36.711 1.00 52.69 190 SER A C 1
ATOM 1511 O O . SER A 1 190 ? 6.982 -4.181 -36.868 1.00 52.69 190 SER A O 1
ATOM 1513 N N . TRP A 1 191 ? 6.542 -5.894 -35.493 1.00 51.84 191 TRP A N 1
ATOM 1514 C CA . TRP A 1 191 ? 6.680 -5.162 -34.225 1.00 51.84 191 TRP A CA 1
ATOM 1515 C C . TRP A 1 191 ? 8.148 -4.928 -33.790 1.00 51.84 191 TRP A C 1
ATOM 1517 O O . TRP A 1 191 ? 8.401 -4.200 -32.832 1.00 51.84 191 TRP A O 1
ATOM 1527 N N . LEU A 1 192 ? 9.141 -5.499 -34.492 1.00 52.88 192 LEU A N 1
ATOM 1528 C CA . LEU A 1 192 ? 10.578 -5.370 -34.170 1.00 52.88 192 LEU A CA 1
ATOM 1529 C C . LEU A 1 192 ? 11.235 -4.051 -34.620 1.00 52.88 192 LEU A C 1
ATOM 1531 O O . LEU A 1 192 ? 12.419 -3.837 -34.343 1.00 52.88 192 LEU A O 1
ATOM 1535 N N . HIS A 1 193 ? 10.495 -3.155 -35.279 1.00 54.44 193 HIS A N 1
ATOM 1536 C CA . HIS A 1 193 ? 10.971 -1.828 -35.686 1.00 54.44 193 HIS A CA 1
ATOM 1537 C C . HIS A 1 193 ? 10.394 -0.745 -34.760 1.00 54.44 193 HIS A C 1
ATOM 1539 O O . HIS A 1 193 ? 9.451 -0.058 -35.157 1.00 54.44 193 HIS A O 1
ATOM 1545 N N . PRO A 1 194 ? 10.922 -0.572 -33.529 1.00 50.94 194 PRO A N 1
ATOM 1546 C CA . PRO A 1 194 ? 10.295 0.248 -32.489 1.00 50.94 194 PRO A CA 1
ATOM 1547 C C . PRO A 1 194 ? 10.061 1.708 -32.895 1.00 50.94 194 PRO A C 1
ATOM 1549 O O . PRO A 1 194 ? 9.115 2.315 -32.410 1.00 50.94 194 PRO A O 1
ATOM 1552 N N . PHE A 1 195 ? 10.851 2.259 -33.821 1.00 49.19 195 PHE A N 1
ATOM 1553 C CA . PHE A 1 195 ? 10.821 3.690 -34.141 1.00 49.19 195 PHE A CA 1
ATOM 1554 C C . PHE A 1 195 ? 10.201 4.055 -35.500 1.00 49.19 195 PHE A C 1
ATOM 1556 O O . PHE A 1 195 ? 10.216 5.227 -35.857 1.00 49.19 195 PHE A O 1
ATOM 1563 N N . GLN A 1 196 ? 9.668 3.099 -36.275 1.00 50.97 196 GLN A N 1
ATOM 1564 C CA . GLN A 1 196 ? 9.185 3.379 -37.645 1.00 50.97 196 GLN A CA 1
ATOM 1565 C C . GLN A 1 196 ? 7.938 2.585 -38.075 1.00 50.97 196 GLN A C 1
ATOM 1567 O O . GLN A 1 196 ? 7.572 2.615 -39.248 1.00 50.97 196 GLN A O 1
ATOM 1572 N N . ASN A 1 197 ? 7.260 1.892 -37.154 1.00 57.03 197 ASN A N 1
ATOM 1573 C CA . ASN A 1 197 ? 5.980 1.246 -37.448 1.00 57.03 197 ASN A CA 1
ATOM 1574 C C . ASN A 1 197 ? 4.819 2.058 -36.834 1.00 57.03 197 ASN A C 1
ATOM 1576 O O . ASN A 1 197 ? 4.808 2.249 -35.615 1.00 57.03 197 ASN A O 1
ATOM 1580 N N . PRO A 1 198 ? 3.832 2.515 -37.634 1.00 58.47 198 PRO A N 1
ATOM 1581 C CA . PRO A 1 198 ? 2.650 3.218 -37.130 1.00 58.47 198 PRO A CA 1
ATOM 1582 C C . PRO A 1 198 ? 1.861 2.440 -36.070 1.00 58.47 198 PRO A C 1
ATOM 1584 O O . PRO A 1 198 ? 1.214 3.062 -35.238 1.00 58.47 198 PRO A O 1
ATOM 1587 N N . GLY A 1 199 ? 1.924 1.104 -36.080 1.00 52.59 199 GLY A N 1
ATOM 1588 C CA . GLY A 1 199 ? 1.229 0.242 -35.119 1.00 52.59 199 GLY A CA 1
ATOM 1589 C C . GLY A 1 199 ? 1.894 0.112 -33.744 1.00 52.59 199 GLY A C 1
ATOM 1590 O O . GLY A 1 199 ? 1.395 -0.643 -32.916 1.00 52.59 199 GLY A O 1
ATOM 1591 N N . ASN A 1 200 ? 3.019 0.793 -33.498 1.00 52.09 200 ASN A N 1
ATOM 1592 C CA . ASN A 1 200 ? 3.710 0.764 -32.202 1.00 52.09 200 ASN A CA 1
ATOM 1593 C C . ASN A 1 200 ? 3.195 1.813 -31.198 1.00 52.09 200 ASN A C 1
ATOM 1595 O O . ASN A 1 200 ? 3.680 1.833 -30.065 1.00 52.09 200 ASN A O 1
ATOM 1599 N N . TRP A 1 201 ? 2.276 2.691 -31.616 1.00 51.00 201 TRP A N 1
ATOM 1600 C CA . TRP A 1 201 ? 1.693 3.766 -30.805 1.00 51.00 201 TRP A CA 1
ATOM 1601 C C . TRP A 1 201 ? 0.237 3.483 -30.452 1.00 51.00 201 TRP A C 1
ATOM 1603 O O . TRP A 1 201 ? -0.484 2.945 -31.322 1.00 51.00 201 TRP A O 1
#